Protein 5ZQA (pdb70)

InterPro domains:
  IPR001967 Peptidase S11, D-alanyl-D-alanine carboxypeptidase A, N-terminal [PF00768] (24-252)
  IPR012338 Beta-lactamase/transpeptidase-like [G3DSA:3.40.710.10] (16-271)
  IPR012338 Beta-lactamase/transpeptidase-like [SSF56601] (1-270)
  IPR018044 Peptidase S11, D-alanyl-D-alanine carboxypeptidase A [PR00725] (57-68)
  IPR018044 Peptidase S11, D-alanyl-D-alanine carboxypeptidase A [PR00725] (110-127)
  IPR018044 Peptidase S11, D-alanyl-D-alani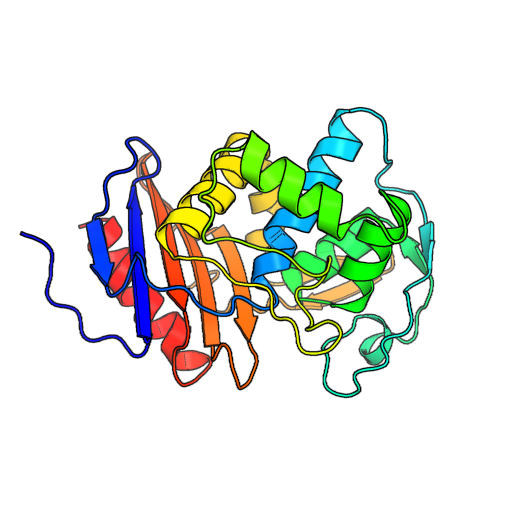ne carboxypeptidase A [PR00725] (135-148)

Secondary structure (DSSP, 8-state):
-------S-SEEEEEETTT--EEEEESTT--EE-GGGGHHHHHHHHHHHHHTTS--TT-EEEPPPPS-TTS--HHHHH---EEEHHHHHHHHHHT--HHHHHHHHHHHHGGGHHHHHHHHHHHHT--TT-B--SSS---BTTB--EE-HHHHHHHHHHHHHH-TTHHHHHT-SEEE-SSS-EEE-S-TTTTTSTTEEEEEEEEETTTEEEEEEEEEETTEEEEEEEEEESSHHHHHHHHHHHHHHHT-

Sequence (248 aa):
EQPNLYLSANAAAVYSVENGEALYEQNADKVMPIASLSKLMTAFLVLEAVDNNELSWDEKLDLVRLDDPSAVSLYAITQKRTWSVRDLYSAMLTMSANDAAETLGDRLDGADFPKEMNNQAKKLGMSSKTTFVSASGLDVDGKSAVSTTKDLFLLSSKLISTHPEVLETTSKPTVTTDKGAKLESTNDLLGSIQGLDGLKTGFTDEAGYCFIGTAERGGKRVISIVLDAGTAEKRFKDTEKLMEVGFK

Structure (mmCIF, N/CA/C/O backbone):
data_5ZQA
#
_entry.id   5ZQA
#
_cell.length_a   37.669
_cell.length_b   74.582
_cell.length_c   74.955
_cell.angle_alpha   90.00
_cell.angle_beta   90.00
_cell.angle_gamma   90.00
#
_symmetry.space_group_name_H-M   'P 21 21 21'
#
loop_
_entity.id
_entity.type
_entity.pdbx_description
1 polymer 'Lmo2812 protein'
2 non-polymer 'MAGNESIUM ION'
3 non-polymer DI(HYDROXYETHYL)ETHER
4 water water
#
loop_
_atom_site.group_PDB
_atom_site.id
_atom_site.type_symbol
_atom_site.label_atom_id
_atom_site.label_alt_id
_atom_site.label_comp_id
_atom_site.label_asym_id
_atom_site.label_entity_id
_atom_site.label_seq_id
_atom_site.pdbx_PDB_ins_code
_atom_site.Cartn_x
_atom_site.Cartn_y
_atom_site.Cartn_z
_atom_site.occupancy
_atom_site.B_iso_or_equiv
_atom_site.auth_seq_id
_atom_site.auth_comp_id
_atom_site.auth_asym_id
_atom_site.auth_atom_id
_atom_site.pdbx_PDB_model_num
ATOM 1 N N . GLU A 1 27 ? -21.471 -16.261 44.358 1.00 40.96 23 GLU A N 1
ATOM 2 C CA . GLU A 1 27 ? -20.740 -15.069 43.938 1.00 44.84 23 GLU A CA 1
ATOM 3 C C . GLU A 1 27 ? -20.888 -14.845 42.440 1.00 47.05 23 GLU A C 1
ATOM 4 O O . GLU A 1 27 ? -21.690 -14.018 41.996 1.00 46.56 23 GLU A O 1
ATOM 10 N N . GLN A 1 28 ? -20.097 -15.576 41.664 1.00 44.17 24 GLN A N 1
ATOM 11 C CA . GLN A 1 28 ? -20.281 -15.611 40.223 1.00 39.54 24 GLN A CA 1
ATOM 12 C C . GLN A 1 28 ? -20.836 -16.982 39.852 1.00 38.66 24 GLN A C 1
ATOM 13 O O . GLN A 1 28 ? -20.474 -17.991 40.462 1.00 38.00 24 GLN A O 1
ATOM 19 N N . PRO A 1 29 ? -21.736 -17.019 38.861 1.00 35.26 25 PRO A N 1
ATOM 20 C CA . PRO A 1 29 ? -22.487 -18.244 38.573 1.00 30.36 25 PRO A CA 1
ATOM 21 C C . PRO A 1 29 ? -21.614 -19.401 38.113 1.00 31.16 25 PRO A C 1
ATOM 22 O O . PRO A 1 29 ? -20.439 -19.243 37.780 1.00 29.75 25 PRO A O 1
ATOM 26 N N . ASN A 1 30 ? -22.221 -20.576 38.116 1.00 24.44 26 ASN A N 1
ATOM 27 C CA . ASN A 1 30 ? -21.578 -21.799 37.689 1.00 25.21 26 ASN A CA 1
ATOM 28 C C . ASN A 1 30 ? -22.086 -22.157 36.300 1.00 25.25 26 ASN A C 1
ATOM 29 O O . ASN A 1 30 ? -23.147 -22.768 36.166 1.00 27.78 26 ASN A O 1
ATOM 34 N N . LEU A 1 31 ? -21.349 -21.755 35.266 1.00 18.10 27 LEU A N 1
ATOM 35 C CA . LEU A 1 31 ? -21.773 -22.027 33.900 1.00 15.35 27 LEU A CA 1
ATOM 36 C C . LEU A 1 31 ? -21.065 -23.240 33.330 1.00 15.91 27 LEU A C 1
ATOM 37 O O . LEU A 1 31 ? -19.927 -23.547 33.691 1.00 18.44 27 LEU A O 1
ATOM 42 N N . TYR A 1 32 ? -21.745 -23.920 32.420 1.00 13.20 28 TYR A N 1
ATOM 43 C CA . TYR A 1 32 ? -21.129 -25.020 31.699 1.00 13.89 28 TYR A CA 1
ATOM 44 C C . TYR A 1 32 ? -21.124 -24.698 30.219 1.00 16.13 28 TYR A C 1
ATOM 45 O O . TYR A 1 32 ? -22.125 -24.865 29.525 1.00 18.76 28 TYR A O 1
ATOM 54 N N . LEU A 1 33 ? -19.981 -24.197 29.766 1.00 14.28 29 LEU A N 1
ATOM 55 C CA . LEU A 1 33 ? -19.835 -23.676 28.413 1.00 11.32 29 LEU A CA 1
ATOM 56 C C . LEU A 1 33 ? -18.990 -24.603 27.575 1.00 13.22 29 LEU A C 1
ATOM 57 O O . LEU A 1 33 ? -18.175 -25.356 28.111 1.00 13.75 29 LEU A O 1
ATOM 62 N N . SER A 1 34 ? -19.159 -24.532 26.258 1.00 12.63 30 SER A N 1
ATOM 63 C CA . SER A 1 34 ? -18.275 -25.253 25.349 1.00 11.60 30 SER A CA 1
ATOM 64 C C . SER A 1 34 ? -16.922 -24.571 25.280 1.00 11.95 30 SER A C 1
ATOM 65 O O . SER A 1 34 ? -15.880 -25.224 25.225 1.00 14.52 30 SER A O 1
ATOM 68 N N . ALA A 1 35 ? -16.958 -23.246 25.280 1.00 12.67 31 ALA A N 1
ATOM 69 C CA . ALA A 1 35 ? -15.754 -22.430 25.187 1.00 12.64 31 ALA A CA 1
ATOM 70 C C . ALA A 1 35 ? -14.699 -22.836 26.197 1.00 11.96 31 ALA A C 1
ATOM 71 O O . ALA A 1 35 ? -15.012 -23.093 27.357 1.00 14.51 31 ALA A O 1
ATOM 73 N N . ASN A 1 36 ? -13.445 -22.865 25.766 1.00 11.52 32 ASN A N 1
ATOM 74 C CA . ASN A 1 36 ? -12.358 -23.127 26.697 1.00 13.92 32 ASN A CA 1
ATOM 75 C C . ASN A 1 36 ? -11.917 -21.882 27.463 1.00 13.72 32 ASN A C 1
ATOM 76 O O . ASN A 1 36 ? -11.346 -21.995 28.546 1.00 18.80 32 ASN A O 1
ATOM 81 N N . ALA A 1 37 ? -12.216 -20.700 26.930 1.00 9.00 33 ALA A N 1
ATOM 82 C CA . ALA A 1 37 ? -12.051 -19.455 27.683 1.00 10.48 33 ALA A CA 1
ATOM 83 C C . ALA A 1 37 ? -13.262 -18.584 27.415 1.00 9.37 33 ALA A C 1
ATOM 84 O O . ALA A 1 37 ? -13.714 -18.484 26.273 1.00 9.63 33 ALA A O 1
ATOM 86 N N . ALA A 1 38 ? -13.807 -17.978 28.458 1.00 8.95 34 ALA A N 1
ATOM 87 C CA . ALA A 1 38 ? -15.008 -17.174 28.289 1.00 8.16 34 ALA A CA 1
ATOM 88 C C . ALA A 1 38 ? -15.154 -16.164 29.398 1.00 9.65 34 ALA A C 1
ATOM 89 O O . ALA A 1 38 ? -14.644 -16.360 30.503 1.00 11.33 34 ALA A O 1
ATOM 91 N N . ALA A 1 39 ? -15.868 -15.086 29.107 1.00 8.07 35 ALA A N 1
ATOM 92 C CA . ALA A 1 39 ? -16.104 -14.058 30.106 1.00 9.41 35 ALA A CA 1
ATOM 93 C C . ALA A 1 39 ? -17.215 -13.128 29.660 1.00 7.70 35 ALA A C 1
ATOM 94 O O . ALA A 1 39 ? -17.546 -13.055 28.472 1.00 9.05 35 ALA A O 1
ATOM 96 N N . VAL A 1 40 ? -17.804 -12.423 30.615 1.00 9.14 36 VAL A N 1
ATOM 97 C CA . VAL A 1 40 ? -18.690 -11.322 30.270 1.00 8.61 36 VAL A CA 1
ATOM 98 C C . VAL A 1 40 ? -18.421 -10.207 31.270 1.00 8.55 36 VAL A C 1
ATOM 99 O O . VAL A 1 40 ? -18.191 -10.466 32.462 1.00 8.06 36 VAL A O 1
ATOM 103 N N . TYR A 1 41 ? -18.382 -8.982 30.751 1.00 7.92 37 TYR A N 1
ATOM 104 C CA . TYR A 1 41 ? -17.989 -7.803 31.520 1.00 9.91 37 TYR A CA 1
ATOM 105 C C . TYR A 1 41 ? -18.998 -6.673 31.383 1.00 9.54 37 TYR A C 1
ATOM 106 O O . TYR A 1 41 ? -19.603 -6.487 30.331 1.00 10.58 37 TYR A O 1
ATOM 115 N N . SER A 1 42 ? -19.137 -5.888 32.443 1.00 9.91 38 SER A N 1
ATOM 116 C CA . SER A 1 42 ? -19.871 -4.632 32.380 1.00 10.57 38 SER A CA 1
ATOM 117 C C . SER A 1 42 ? -18.988 -3.504 31.839 1.00 12.48 38 SER A C 1
ATOM 118 O O . SER A 1 42 ? -17.915 -3.228 32.377 1.00 13.35 38 SER A O 1
ATOM 121 N N . VAL A 1 43 ? -19.436 -2.857 30.774 1.00 10.40 39 VAL A N 1
ATOM 122 C CA . VAL A 1 43 ? -18.682 -1.768 30.166 1.00 10.74 39 VAL A CA 1
ATOM 123 C C . VAL A 1 43 ? -18.556 -0.559 31.094 1.00 13.75 39 VAL A C 1
ATOM 124 O O . VAL A 1 43 ? -17.516 0.102 31.126 1.00 16.12 39 VAL A O 1
ATOM 128 N N . GLU A 1 44 ? -19.603 -0.283 31.865 1.00 13.44 40 GLU A N 1
ATOM 129 C CA . GLU A 1 44 ? -19.652 0.965 32.623 1.00 17.90 40 GLU A CA 1
ATOM 130 C C . GLU A 1 44 ? -18.540 1.069 33.677 1.00 17.42 40 GLU A C 1
ATOM 131 O O . GLU A 1 44 ? -17.905 2.121 33.823 1.00 17.39 40 GLU A O 1
ATOM 137 N N . ASN A 1 45 ? -18.283 -0.018 34.392 1.00 13.76 41 ASN A N 1
ATOM 138 C CA . ASN A 1 45 ? -17.267 0.020 35.439 1.00 13.13 41 ASN A CA 1
ATOM 139 C C . ASN A 1 45 ? -16.185 -1.046 35.308 1.00 12.73 41 ASN A C 1
ATOM 140 O O . ASN A 1 45 ? -15.319 -1.162 36.175 1.00 13.62 41 ASN A O 1
ATOM 145 N N . GLY A 1 46 ? -16.235 -1.830 34.231 1.00 11.46 42 GLY A N 1
ATOM 146 C CA . GLY A 1 46 ? -15.247 -2.869 34.001 1.00 13.29 42 GLY A CA 1
ATOM 147 C C . GLY A 1 46 ? -15.413 -4.152 34.805 1.00 14.12 42 GLY A C 1
ATOM 148 O O . GLY A 1 46 ? -14.551 -5.031 34.743 1.00 14.97 42 GLY A O 1
ATOM 149 N N . GLU A 1 47 ? -16.503 -4.285 35.558 1.00 10.50 43 GLU A N 1
ATOM 150 C CA . GLU A 1 47 ? -16.636 -5.451 36.428 1.00 10.85 43 GLU A CA 1
ATOM 151 C C . GLU A 1 47 ? -16.800 -6.751 35.653 1.00 12.87 43 GLU A C 1
ATOM 152 O O . GLU A 1 47 ? -17.679 -6.861 34.794 1.00 12.15 43 GLU A O 1
ATOM 158 N N . ALA A 1 48 ? -15.985 -7.744 35.998 1.00 10.82 44 ALA A N 1
ATOM 159 C CA . ALA A 1 48 ? -16.132 -9.079 35.435 1.00 10.96 44 ALA A CA 1
ATOM 160 C C . ALA A 1 48 ? -17.330 -9.753 36.097 1.00 12.45 44 ALA A C 1
ATOM 161 O O . ALA A 1 48 ? -17.370 -9.878 37.323 1.00 18.77 44 ALA A O 1
ATOM 163 N N . LEU A 1 49 ? -18.324 -10.142 35.303 1.00 11.60 45 LEU A N 1
ATOM 164 C CA . LEU A 1 49 ? -19.523 -10.796 35.833 1.00 11.12 45 LEU A CA 1
ATOM 165 C C . LEU A 1 49 ? -19.415 -12.319 35.771 1.00 13.89 45 LEU A C 1
ATOM 166 O O . LEU A 1 49 ? -20.077 -13.034 36.527 1.00 15.01 45 LEU A O 1
ATOM 171 N N . TYR A 1 50 ? -18.571 -12.801 34.866 1.00 11.24 46 TYR A N 1
ATOM 172 C CA . TYR A 1 50 ? -18.185 -14.201 34.798 1.00 11.47 46 TYR A CA 1
ATOM 173 C C . TYR A 1 50 ? -16.841 -14.286 34.110 1.00 11.42 46 TYR A C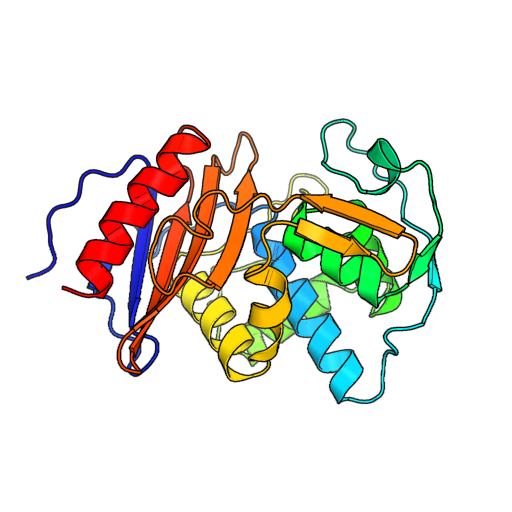 1
ATOM 174 O O . TYR A 1 50 ? -16.619 -13.593 33.120 1.00 10.17 46 TYR A O 1
ATOM 183 N N . GLU A 1 51 ? -15.947 -15.122 34.635 1.00 13.24 47 GLU A N 1
ATOM 184 C CA . GLU A 1 51 ? -14.662 -15.368 33.994 1.00 11.75 47 GLU A CA 1
ATOM 185 C C . GLU A 1 51 ? -14.264 -16.833 34.087 1.00 12.81 47 GLU A C 1
ATOM 186 O O . GLU A 1 51 ? -14.368 -17.461 35.142 1.00 14.48 47 GLU A O 1
ATOM 192 N N . GLN A 1 52 ? -13.795 -17.362 32.969 1.00 12.08 48 GLN A N 1
ATOM 193 C CA . GLN A 1 52 ? -13.265 -18.714 32.899 1.00 15.38 48 GLN A CA 1
ATOM 194 C C . GLN A 1 52 ? -12.021 -18.697 32.029 1.00 12.67 48 GLN A C 1
ATOM 195 O O . GLN A 1 52 ? -12.118 -18.403 30.840 1.00 12.07 48 GLN A O 1
ATOM 201 N N . ASN A 1 53 ? -10.858 -18.971 32.621 1.00 12.93 49 ASN A N 1
ATOM 202 C CA . ASN A 1 53 ? -9.586 -18.905 31.894 1.00 12.17 49 ASN A CA 1
ATOM 203 C C . ASN A 1 53 ? -9.371 -17.536 31.260 1.00 12.10 49 ASN A C 1
ATOM 204 O O . ASN A 1 53 ? -8.890 -17.436 30.135 1.00 12.17 49 ASN A O 1
ATOM 209 N N . ALA A 1 54 ? -9.704 -16.484 32.003 1.00 11.25 50 ALA A N 1
ATOM 210 C CA . ALA A 1 54 ? -9.689 -15.122 31.467 1.00 13.53 50 ALA A CA 1
ATOM 211 C C . ALA A 1 54 ? -8.282 -14.577 31.233 1.00 13.13 50 ALA A C 1
ATOM 212 O O . ALA A 1 54 ? -8.112 -13.558 30.549 1.00 15.37 50 ALA A O 1
ATOM 214 N N . ASP A 1 55 ? -7.287 -15.235 31.823 1.00 15.10 51 ASP A N 1
ATOM 215 C CA . ASP A 1 55 ? -5.891 -14.833 31.686 1.00 16.46 51 ASP A CA 1
ATOM 216 C C . ASP A 1 55 ? -5.128 -15.746 30.729 1.00 15.76 51 ASP A C 1
ATOM 217 O O . ASP A 1 55 ? -3.933 -15.547 30.507 1.00 18.18 51 ASP A O 1
ATOM 222 N N . LYS A 1 56 ? -5.809 -16.747 30.174 1.00 14.48 52 LYS A N 1
ATOM 223 C CA . LYS A 1 56 ? -5.175 -17.719 29.297 1.00 14.85 52 LYS A CA 1
ATOM 224 C C . LYS A 1 56 ? -4.941 -17.149 27.896 1.00 14.27 52 LYS A C 1
ATOM 225 O O . LYS A 1 56 ? -5.845 -16.587 27.277 1.00 11.84 52 LYS A O 1
ATOM 231 N N . VAL A 1 57 ? -3.722 -17.293 27.396 1.00 11.13 53 VAL A N 1
ATOM 232 C CA . VAL A 1 57 ? -3.406 -16.845 26.043 1.00 11.15 53 VAL A CA 1
ATOM 233 C C . VAL A 1 57 ? -4.018 -17.792 25.004 1.00 13.26 53 VAL A C 1
ATOM 234 O O . VAL A 1 57 ? -3.777 -19.003 25.024 1.00 14.45 53 VAL A O 1
ATOM 238 N N . MET A 1 58 ? -4.813 -17.222 24.103 1.00 10.18 54 MET A N 1
ATOM 239 C CA . MET A 1 58 ? -5.603 -17.978 23.135 1.00 10.78 54 MET A CA 1
ATOM 240 C C . MET A 1 58 ? -5.454 -17.409 21.736 1.00 10.26 54 MET A C 1
ATOM 241 O O . MET A 1 58 ? -5.384 -16.195 21.576 1.00 9.78 54 MET A O 1
ATOM 246 N N . PRO A 1 59 ? -5.437 -18.274 20.710 1.00 8.82 55 PRO A N 1
ATOM 247 C CA . PRO A 1 59 ? -5.530 -17.787 19.326 1.00 10.31 55 PRO A CA 1
ATOM 248 C C . PRO A 1 59 ? -6.864 -17.094 19.081 1.00 10.35 55 PRO A C 1
ATOM 249 O O . PRO A 1 59 ? -7.916 -17.573 19.529 1.00 10.49 55 PRO A O 1
ATOM 253 N N . ILE A 1 60 ? -6.835 -15.970 18.375 1.00 8.20 56 ILE A N 1
ATOM 254 C CA . ILE A 1 60 ? -8.058 -15.188 18.200 1.00 9.83 56 ILE A CA 1
ATOM 255 C C . ILE A 1 60 ? -8.517 -15.019 16.758 1.00 9.72 56 ILE A C 1
ATOM 256 O O . ILE A 1 60 ? -9.628 -14.531 16.533 1.00 9.97 56 ILE A O 1
ATOM 261 N N . ALA A 1 61 ? -7.677 -15.406 15.798 1.00 9.51 57 ALA A N 1
ATOM 262 C CA . ALA A 1 61 ? -8.072 -15.449 14.386 1.00 9.50 57 ALA A CA 1
ATOM 263 C C . ALA A 1 61 ? -8.728 -14.135 13.923 1.00 9.61 57 ALA A C 1
ATOM 264 O O . ALA A 1 61 ? -8.178 -13.061 14.159 1.00 9.24 57 ALA A O 1
ATOM 266 N N . SER A 1 62 ? -9.900 -14.215 13.298 1.00 9.96 58 SER A N 1
ATOM 267 C CA . SER A 1 62 ? -10.555 -13.023 12.746 1.00 8.25 58 SER A CA 1
ATOM 268 C C . SER A 1 62 ? -11.023 -11.993 13.777 1.00 8.64 58 SER A C 1
ATOM 269 O O . SER A 1 62 ? -11.460 -10.903 13.397 1.00 8.43 58 SER A O 1
ATOM 272 N N . LEU A 1 63 ? -10.937 -12.305 15.064 1.00 7.20 59 LEU A N 1
ATOM 273 C CA . LEU A 1 63 ? -11.239 -11.262 16.052 1.00 8.15 59 LEU A CA 1
ATOM 274 C C . LEU A 1 63 ? -10.228 -10.131 15.880 1.00 7.67 59 LEU A C 1
ATOM 275 O O . LEU A 1 63 ? -10.495 -8.988 16.262 1.00 9.33 59 LEU A O 1
ATOM 280 N N . SER A 1 64 ? -9.082 -10.446 15.264 1.00 7.52 60 SER A N 1
ATOM 281 C CA . SER A 1 64 ? -8.083 -9.436 14.909 1.00 6.99 60 SER A CA 1
ATOM 282 C C . SER A 1 64 ? -8.656 -8.296 14.082 1.00 7.74 60 SER A C 1
ATOM 283 O O . SER A 1 64 ? -8.149 -7.161 14.136 1.00 8.00 60 SER A O 1
ATOM 286 N N . LYS A 1 65 ? -9.700 -8.589 13.312 1.00 7.51 61 LYS A N 1
ATOM 287 C CA . LYS A 1 65 ? -10.306 -7.572 12.464 1.00 8.77 61 LYS A CA 1
ATOM 288 C C . LYS A 1 65 ? -10.905 -6.408 13.245 1.00 7.37 61 LYS A C 1
ATOM 289 O O . LYS A 1 65 ? -11.113 -5.333 12.677 1.00 8.66 61 LYS A O 1
ATOM 295 N N . LEU A 1 66 ? -11.151 -6.590 14.541 1.00 8.22 62 LEU A N 1
ATOM 296 C CA . LEU A 1 66 ? -11.627 -5.469 15.352 1.00 7.52 62 LEU A CA 1
ATOM 297 C C . LEU A 1 66 ? -10.539 -4.410 15.504 1.00 8.70 62 LEU A C 1
ATOM 298 O O . LEU A 1 66 ? -10.839 -3.219 15.556 1.00 7.84 62 LEU A O 1
ATOM 303 N N . MET A 1 67 ? -9.277 -4.833 15.562 1.00 8.20 63 MET A N 1
ATOM 304 C CA . MET A 1 67 ? -8.202 -3.851 15.663 1.00 8.04 63 MET A CA 1
ATOM 305 C C . MET A 1 67 ? -8.006 -3.169 14.317 1.00 7.89 63 MET A C 1
ATOM 306 O O . MET A 1 67 ? -7.780 -1.957 14.257 1.00 8.63 63 MET A O 1
ATOM 311 N N . THR A 1 68 ? -8.102 -3.937 13.234 1.00 8.76 64 THR A N 1
ATOM 312 C CA . THR A 1 68 ? -8.042 -3.326 11.913 1.00 7.95 64 THR A CA 1
ATOM 313 C C . THR A 1 68 ? -9.186 -2.319 11.734 1.00 8.57 64 THR A C 1
ATOM 314 O O . THR A 1 68 ? -8.952 -1.223 11.234 1.00 8.65 64 THR A O 1
ATOM 318 N N . ALA A 1 69 ? -10.398 -2.680 12.166 1.00 8.05 65 ALA A N 1
ATOM 319 C CA . ALA A 1 69 ? -11.537 -1.754 12.113 1.00 7.62 65 ALA A CA 1
ATOM 320 C C . ALA A 1 69 ? -11.235 -0.478 12.893 1.00 8.08 65 ALA A C 1
ATOM 321 O O . ALA A 1 69 ? -11.498 0.629 12.403 1.00 8.78 65 ALA A O 1
ATOM 323 N N . PHE A 1 70 ? -10.691 -0.624 14.100 1.00 8.65 66 PHE A N 1
ATOM 324 C CA . PHE A 1 70 ? -10.349 0.535 14.926 1.00 8.18 66 PHE A CA 1
ATOM 325 C C . PHE A 1 70 ? -9.421 1.480 14.178 1.00 8.78 66 PHE A C 1
ATOM 326 O O . PHE A 1 70 ? -9.651 2.691 14.142 1.00 8.56 66 PHE A O 1
ATOM 334 N N . LEU A 1 71 ? -8.397 0.919 13.548 1.00 7.51 67 LEU A N 1
ATOM 335 C CA . LEU A 1 71 ? -7.420 1.733 12.844 1.00 7.73 67 LEU A CA 1
ATOM 336 C C . LEU A 1 71 ? -7.975 2.376 11.559 1.00 8.76 67 LEU A C 1
ATOM 337 O O . LEU A 1 71 ? -7.593 3.502 11.215 1.00 10.07 67 LEU A O 1
ATOM 342 N N . VAL A 1 72 ? -8.880 1.689 10.868 1.00 7.24 68 VAL A N 1
ATOM 343 C CA . VAL A 1 72 ? -9.583 2.278 9.734 1.00 8.26 68 VAL A CA 1
ATOM 344 C C . VAL A 1 72 ? -10.416 3.469 10.177 1.00 8.63 68 VAL A C 1
ATOM 345 O O . VAL A 1 72 ? -10.350 4.547 9.575 1.00 8.88 68 VAL A O 1
ATOM 349 N N . LEU A 1 73 ? -11.164 3.285 11.259 1.00 6.99 69 LEU A N 1
ATOM 350 C CA . LEU A 1 73 ? -12.052 4.334 11.758 1.00 7.64 69 LEU A CA 1
ATOM 351 C C . LEU A 1 73 ? -11.252 5.537 12.285 1.00 9.24 69 LEU A C 1
ATOM 352 O O . LEU A 1 73 ? -11.645 6.695 12.062 1.00 9.62 69 LEU A O 1
ATOM 357 N N . GLU A 1 74 ? -10.124 5.274 12.950 1.00 7.41 70 GLU A N 1
ATOM 358 C CA . GLU A 1 74 ? -9.211 6.352 13.358 1.00 8.53 70 GLU A CA 1
ATOM 359 C C . GLU A 1 74 ? -8.713 7.143 12.142 1.00 10.25 70 GLU A C 1
ATOM 360 O O . GLU A 1 74 ? -8.717 8.374 12.138 1.00 10.94 70 GLU A O 1
ATOM 366 N N . ALA A 1 75 ? -8.309 6.427 11.101 1.00 9.44 71 ALA A N 1
ATOM 367 C CA . ALA A 1 75 ? -7.769 7.066 9.899 1.00 11.50 71 ALA A CA 1
ATOM 368 C C . ALA A 1 75 ? -8.798 7.977 9.252 1.00 12.11 71 ALA A C 1
ATOM 369 O O . ALA A 1 75 ? -8.472 9.091 8.824 1.00 11.29 71 ALA A O 1
ATOM 371 N N . VAL A 1 76 ? -10.046 7.537 9.194 1.00 9.26 72 VAL A N 1
ATOM 372 C CA . VAL A 1 76 ? -11.059 8.393 8.596 1.00 10.53 72 VAL A CA 1
ATOM 373 C C . VAL A 1 76 ? -11.278 9.642 9.462 1.00 12.05 72 VAL A C 1
ATOM 374 O O . VAL A 1 76 ? -11.351 10.748 8.936 1.00 12.34 72 VAL A O 1
ATOM 378 N N . ASP A 1 77 ? -11.355 9.482 10.778 1.00 12.66 73 ASP A N 1
ATOM 379 C CA . ASP A 1 77 ? -11.592 10.637 11.644 1.00 13.01 73 ASP A CA 1
ATOM 380 C C . ASP A 1 77 ? -10.438 11.626 11.574 1.00 14.94 73 ASP A C 1
ATOM 381 O O . ASP A 1 77 ? -10.637 12.842 11.690 1.00 14.22 73 ASP A O 1
ATOM 386 N N . ASN A 1 78 ? -9.237 11.087 11.379 1.00 12.59 74 ASN A N 1
ATOM 387 C CA . ASN A 1 78 ? -8.009 11.876 11.375 1.00 13.06 74 ASN A CA 1
ATOM 388 C C . ASN A 1 78 ? -7.660 12.431 10.007 1.00 15.76 74 ASN A C 1
ATOM 389 O O . ASN A 1 78 ? -6.564 12.961 9.827 1.00 15.98 74 ASN A O 1
ATOM 394 N N . ASN A 1 79 ? -8.581 12.285 9.054 1.00 12.82 75 ASN A N 1
ATOM 395 C CA . ASN A 1 79 ? -8.446 12.858 7.714 1.00 14.17 75 ASN A CA 1
ATOM 396 C C . ASN A 1 79 ? -7.310 12.195 6.928 1.00 15.86 75 ASN A C 1
ATOM 397 O O . ASN A 1 79 ? -6.645 12.833 6.104 1.00 18.75 75 ASN A O 1
ATOM 402 N N . GLU A 1 80 ? -7.116 10.900 7.161 1.00 13.08 76 GLU A N 1
ATOM 403 C CA . GLU A 1 80 ? -6.016 10.152 6.563 1.00 13.89 76 GLU A CA 1
ATOM 404 C C . GLU A 1 80 ? -6.508 9.065 5.609 1.00 15.21 76 GLU A C 1
ATOM 405 O O . GLU A 1 80 ? -5.704 8.349 5.015 1.00 17.40 76 GLU A O 1
ATOM 411 N N . LEU A 1 81 ? -7.827 8.934 5.495 1.00 12.44 77 LEU A N 1
ATOM 412 C CA . LEU A 1 81 ? -8.456 7.875 4.710 1.00 12.71 77 LEU A CA 1
ATOM 413 C C . LEU A 1 81 ? -9.866 8.316 4.358 1.00 12.27 77 LEU A C 1
ATOM 414 O O . LEU A 1 81 ? -10.554 8.899 5.195 1.00 14.18 77 LEU A O 1
ATOM 419 N N . SER A 1 82 ? -10.290 8.064 3.121 1.00 12.83 78 SER A N 1
ATOM 420 C CA . SER A 1 82 ? -11.648 8.383 2.704 1.00 14.50 78 SER A CA 1
ATOM 421 C C . SER A 1 82 ? -12.441 7.118 2.414 1.00 13.44 78 SER A C 1
ATOM 422 O O . SER A 1 82 ? -11.903 6.150 1.883 1.00 11.90 78 SER A O 1
ATOM 425 N N . TRP A 1 83 ? -13.724 7.130 2.770 1.00 13.16 79 TRP A N 1
ATOM 426 C CA . TRP A 1 83 ? -14.577 5.974 2.558 1.00 11.80 79 TRP A CA 1
ATOM 427 C C . TRP A 1 83 ? -14.740 5.614 1.074 1.00 12.37 79 TRP A C 1
ATOM 428 O O . TRP A 1 83 ? -15.061 4.468 0.750 1.00 13.27 79 TRP A O 1
ATOM 439 N N . ASP A 1 84 ? -14.520 6.578 0.179 1.00 12.84 80 ASP A N 1
ATOM 440 C CA . ASP A 1 84 ? -14.739 6.317 -1.244 1.00 15.66 80 ASP A CA 1
ATOM 441 C C . ASP A 1 84 ? -13.468 5.960 -2.014 1.00 14.18 80 ASP A C 1
ATOM 442 O O . ASP A 1 84 ? -13.519 5.797 -3.234 1.00 15.19 80 ASP A O 1
ATOM 447 N N . GLU A 1 85 ? -12.330 5.848 -1.335 1.00 11.38 81 GLU A N 1
ATOM 448 C CA . GLU A 1 85 ? -11.135 5.349 -2.012 1.00 13.50 81 GLU A CA 1
ATOM 449 C C . GLU A 1 85 ? -11.408 3.945 -2.521 1.00 13.55 81 GLU A C 1
ATOM 450 O O . GLU A 1 85 ? -12.061 3.158 -1.836 1.00 14.43 81 GLU A O 1
ATOM 456 N N . LYS A 1 86 ? -10.903 3.631 -3.711 1.00 11.97 82 LYS A N 1
ATOM 457 C CA . LYS A 1 86 ? -11.097 2.312 -4.309 1.00 11.94 82 LYS A CA 1
ATOM 458 C C . LYS A 1 86 ? -9.790 1.545 -4.247 1.00 12.80 82 LYS A C 1
ATOM 459 O O . LYS A 1 86 ? -8.748 2.016 -4.721 1.00 12.87 82 LYS A O 1
ATOM 465 N N . LEU A 1 87 ? -9.840 0.358 -3.648 1.00 10.91 83 LEU A N 1
ATOM 466 C CA . LEU A 1 87 ? -8.638 -0.422 -3.444 1.00 12.09 83 LEU A CA 1
ATOM 467 C C . LEU A 1 87 ? -8.776 -1.781 -4.101 1.00 13.09 83 LEU A C 1
ATOM 468 O O . LEU A 1 87 ? -9.889 -2.276 -4.279 1.00 11.94 83 LEU A O 1
ATOM 473 N N . ASP A 1 88 ? -7.645 -2.388 -4.436 1.00 12.89 84 ASP A N 1
ATOM 474 C CA . ASP A 1 88 ? -7.644 -3.695 -5.085 1.00 13.21 84 ASP A CA 1
ATOM 475 C C . ASP A 1 88 ? -7.398 -4.787 -4.070 1.00 12.35 84 ASP A C 1
ATOM 476 O O . ASP A 1 88 ? -6.411 -4.735 -3.330 1.00 14.09 84 ASP A O 1
ATOM 481 N N . LEU A 1 89 ? -8.295 -5.774 -4.040 1.00 11.34 85 LEU A N 1
ATOM 482 C CA . LEU A 1 89 ? -8.185 -6.882 -3.100 1.00 10.95 85 LEU A CA 1
ATOM 483 C C . LEU A 1 89 ? -6.867 -7.617 -3.275 1.00 13.54 85 LEU A C 1
ATOM 484 O O . LEU A 1 89 ? -6.485 -7.966 -4.397 1.00 13.77 85 LEU A O 1
ATOM 489 N N . VAL A 1 90 ? -6.175 -7.838 -2.163 1.00 15.64 86 VAL A N 1
ATOM 490 C CA . VAL A 1 90 ? -4.946 -8.608 -2.188 1.00 16.73 86 VAL A CA 1
ATOM 491 C C . VAL A 1 90 ? -5.299 -10.073 -2.445 1.00 18.45 86 VAL A C 1
ATOM 492 O O . VAL A 1 90 ? -6.382 -10.541 -2.090 1.00 19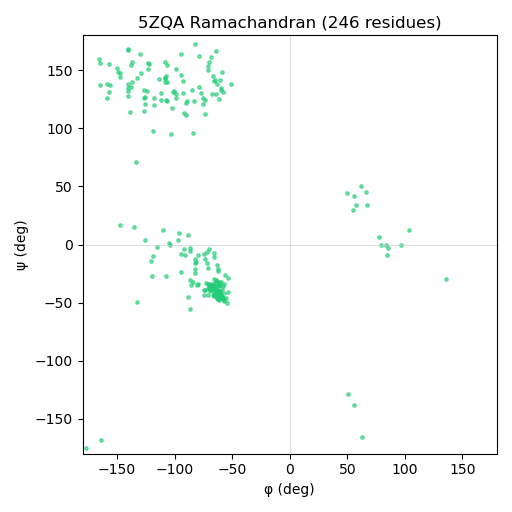.81 86 VAL A O 1
ATOM 496 N N . ARG A 1 91 ? -4.392 -10.794 -3.090 1.00 16.10 87 ARG A N 1
ATOM 497 C CA . ARG A 1 91 ? -4.588 -12.224 -3.298 1.00 17.59 87 ARG A CA 1
ATOM 498 C C . ARG A 1 91 ? -4.108 -12.980 -2.073 1.00 19.09 87 ARG A C 1
ATOM 499 O O . ARG A 1 91 ? -3.025 -12.706 -1.556 1.00 24.43 87 ARG A O 1
ATOM 507 N N . LEU A 1 92 ? -4.925 -13.912 -1.598 1.00 19.02 88 LEU A N 1
ATOM 508 C CA . LEU A 1 92 ? -4.558 -14.724 -0.447 1.00 21.74 88 LEU A CA 1
ATOM 509 C C . LEU A 1 92 ? -3.894 -16.009 -0.920 1.00 25.98 88 LEU A C 1
ATOM 510 O O . LEU A 1 92 ? -4.322 -16.595 -1.910 1.00 28.07 88 LEU A O 1
ATOM 515 N N . ASP A 1 93 ? -2.856 -16.457 -0.224 1.00 28.84 89 ASP A N 1
ATOM 516 C CA . ASP A 1 93 ? -2.240 -17.727 -0.600 1.00 32.47 89 ASP A CA 1
ATOM 517 C C . ASP A 1 93 ? -2.877 -18.897 0.152 1.00 33.22 89 ASP A C 1
ATOM 518 O O . ASP A 1 93 ? -2.619 -20.055 -0.161 1.00 34.90 89 ASP A O 1
ATOM 523 N N . ASP A 1 94 ? -3.716 -18.588 1.136 1.00 32.99 90 ASP A N 1
ATOM 524 C CA . ASP A 1 94 ? -4.453 -19.615 1.868 1.00 31.40 90 ASP A CA 1
ATOM 525 C C . ASP A 1 94 ? -5.787 -19.889 1.183 1.00 34.33 90 ASP A C 1
ATOM 526 O O . ASP A 1 94 ? -6.678 -19.042 1.194 1.00 31.60 90 ASP A O 1
ATOM 531 N N . PRO A 1 95 ? -5.927 -21.090 0.600 1.00 36.80 91 PRO A N 1
ATOM 532 C CA . PRO A 1 95 ? -7.122 -21.549 -0.119 1.00 37.11 91 PRO A CA 1
ATOM 533 C C . PRO A 1 95 ? -8.389 -21.602 0.731 1.00 33.95 91 PRO A C 1
ATOM 534 O O . PRO A 1 95 ? -9.479 -21.343 0.218 1.00 35.85 91 PRO A O 1
ATOM 538 N N . SER A 1 96 ? -8.246 -21.948 2.006 1.00 34.00 92 SER A N 1
ATOM 539 C CA . SER A 1 96 ? -9.395 -22.169 2.879 1.00 34.27 92 SER A CA 1
ATOM 540 C C . SER A 1 96 ? -9.901 -20.890 3.554 1.00 30.46 92 SER A C 1
ATOM 541 O O . SER A 1 96 ? -10.895 -20.917 4.279 1.00 32.11 92 SER A O 1
ATOM 544 N N . ALA A 1 97 ? -9.218 -19.775 3.320 1.00 24.81 93 ALA A N 1
ATOM 545 C CA . ALA A 1 97 ? -9.581 -18.523 3.978 1.00 21.64 93 ALA A CA 1
ATOM 546 C C . ALA A 1 97 ? -10.789 -17.864 3.311 1.00 18.70 93 ALA A C 1
ATOM 547 O O . ALA A 1 97 ? -10.879 -17.799 2.084 1.00 18.28 93 ALA A O 1
ATOM 549 N N . VAL A 1 98 ? -11.717 -17.393 4.137 1.00 16.66 94 VAL A N 1
ATOM 550 C CA . VAL A 1 98 ? -12.883 -16.651 3.679 1.00 13.24 94 VAL A CA 1
ATOM 551 C C . VAL A 1 98 ? -12.423 -15.403 2.938 1.00 12.85 94 VAL A C 1
ATOM 552 O O . VAL A 1 98 ? -11.532 -14.686 3.398 1.00 13.82 94 VAL A O 1
ATOM 556 N N . SER A 1 99 ? -13.013 -15.162 1.774 1.00 15.38 95 SER A N 1
ATOM 557 C CA . SER A 1 99 ? -12.613 -14.006 1.002 1.00 14.74 95 SER A CA 1
ATOM 558 C C . SER A 1 99 ? -13.759 -13.407 0.206 1.00 14.39 95 SER A C 1
ATOM 559 O O . SER A 1 99 ? -14.683 -14.098 -0.253 1.00 14.17 95 SER A O 1
ATOM 562 N N . LEU A 1 100 ? -13.685 -12.092 0.063 1.00 10.72 96 LEU A N 1
ATOM 563 C CA . LEU A 1 100 ? -14.676 -11.350 -0.688 1.00 10.33 96 LEU A CA 1
ATOM 564 C C . LEU A 1 100 ? -14.542 -11.660 -2.168 1.00 13.46 96 LEU A C 1
ATOM 565 O O . LEU A 1 100 ? -15.544 -11.768 -2.875 1.00 11.88 96 LEU A O 1
ATOM 570 N N . TYR A 1 101 ? -13.307 -11.800 -2.641 1.00 11.51 97 TYR A N 1
ATOM 571 C CA . TYR A 1 101 ? -13.103 -12.053 -4.065 1.00 11.39 97 TYR A CA 1
ATOM 572 C C . TYR A 1 101 ? -13.717 -13.383 -4.487 1.00 15.18 97 TYR A C 1
ATOM 573 O O . TYR A 1 101 ? -14.305 -13.472 -5.562 1.00 14.89 97 TYR A O 1
ATOM 582 N N . ALA A 1 102 ? -13.588 -14.405 -3.645 1.00 13.89 98 ALA A N 1
ATOM 583 C CA . ALA A 1 102 ? -14.041 -15.747 -4.027 1.00 13.96 98 ALA A CA 1
ATOM 584 C C . ALA A 1 102 ? -15.520 -15.760 -4.363 1.00 16.99 98 ALA A C 1
ATOM 585 O O . ALA A 1 102 ? -15.930 -16.426 -5.311 1.00 20.38 98 ALA A O 1
ATOM 587 N N . ILE A 1 103 ? -16.328 -15.009 -3.621 1.00 16.61 99 ILE A N 1
ATOM 588 C CA . ILE A 1 103 ? -17.768 -15.056 -3.853 1.00 16.58 99 ILE A CA 1
ATOM 589 C C . ILE A 1 103 ? -18.291 -13.961 -4.792 1.00 19.61 99 ILE A C 1
ATOM 590 O O . ILE A 1 103 ? -19.460 -13.991 -5.174 1.00 23.65 99 ILE A O 1
ATOM 595 N N . THR A 1 104 ? -17.449 -12.999 -5.173 1.00 13.19 100 THR A N 1
ATOM 596 C CA . THR A 1 104 ? -17.911 -11.919 -6.056 1.00 14.11 100 THR A CA 1
ATOM 597 C C . THR A 1 104 ? -17.151 -11.851 -7.371 1.00 14.57 100 THR A C 1
ATOM 598 O O . THR A 1 104 ? -17.686 -11.362 -8.375 1.00 16.99 100 THR A O 1
ATOM 602 N N . GLN A 1 105 ? -15.906 -12.322 -7.361 1.00 15.36 101 GLN A N 1
ATOM 603 C CA . GLN A 1 105 ? -14.988 -12.180 -8.493 1.00 13.40 101 GLN A CA 1
ATOM 604 C C . GLN A 1 105 ? -14.804 -10.719 -8.933 1.00 15.13 101 GLN A C 1
ATOM 605 O O . GLN A 1 105 ? -14.537 -10.434 -10.101 1.00 16.00 101 GLN A O 1
ATOM 611 N N . LYS A 1 106 ? -14.940 -9.796 -7.983 1.00 11.73 102 LYS A N 1
ATOM 612 C CA . LYS A 1 106 ? -14.646 -8.387 -8.227 1.00 13.97 102 LYS A CA 1
ATOM 613 C C . LYS A 1 106 ? -13.405 -8.001 -7.433 1.00 11.30 102 LYS A C 1
ATOM 614 O O . LYS A 1 106 ? -13.311 -8.275 -6.233 1.00 11.69 102 LYS A O 1
ATOM 620 N N . ARG A 1 107 ? -12.450 -7.370 -8.111 1.00 13.25 103 ARG A N 1
ATOM 621 C CA . ARG A 1 107 ? -11.167 -7.048 -7.500 1.00 11.81 103 ARG A CA 1
ATOM 622 C C . ARG A 1 107 ? -11.185 -5.724 -6.744 1.00 12.82 103 ARG A C 1
ATOM 623 O O . ARG A 1 107 ? -10.534 -5.587 -5.706 1.00 11.91 103 ARG A O 1
ATOM 631 N N . THR A 1 108 ? -11.937 -4.754 -7.254 1.00 11.39 104 THR A N 1
ATOM 632 C CA . THR A 1 108 ? -11.814 -3.373 -6.788 1.00 12.01 104 THR A CA 1
ATOM 633 C C . THR A 1 108 ? -13.052 -2.900 -6.031 1.00 11.62 104 THR A C 1
ATOM 634 O O . THR A 1 108 ? -14.155 -2.957 -6.558 1.00 12.81 104 THR A O 1
ATOM 638 N N . TRP A 1 109 ? -12.851 -2.434 -4.800 1.00 10.41 105 TRP A N 1
ATOM 639 C CA . TRP A 1 109 ? -13.942 -2.058 -3.891 1.00 10.20 105 TRP A CA 1
ATOM 640 C C . TRP A 1 109 ? -13.628 -0.776 -3.157 1.00 9.14 105 TRP A C 1
ATOM 641 O O . TRP A 1 109 ? -12.464 -0.465 -2.924 1.00 10.83 105 TRP A O 1
ATOM 652 N N . SER A 1 110 ? -14.671 -0.065 -2.740 1.00 8.84 106 SER A N 1
ATOM 653 C CA . SER A 1 110 ? -14.485 1.103 -1.892 1.00 8.49 106 SER A CA 1
ATOM 654 C C . SER A 1 110 ? -14.046 0.684 -0.496 1.00 9.68 106 SER A C 1
ATOM 655 O O . SER A 1 110 ? -14.326 -0.429 -0.047 1.00 10.17 106 SER A O 1
ATOM 658 N N . VAL A 1 111 ? -13.334 1.578 0.180 1.00 9.80 107 VAL A N 1
ATOM 659 C CA . VAL A 1 111 ? -12.953 1.367 1.572 1.00 9.99 107 VAL A CA 1
ATOM 660 C C . VAL A 1 111 ? -14.174 1.056 2.436 1.00 8.69 107 VAL A C 1
ATOM 661 O O . VAL A 1 111 ? -14.125 0.165 3.292 1.00 8.78 107 VAL A O 1
ATOM 665 N N . ARG A 1 112 ? -15.280 1.756 2.192 1.00 8.87 108 ARG A N 1
ATOM 666 C CA . ARG A 1 112 ? -16.532 1.459 2.879 1.00 9.79 108 ARG A CA 1
ATOM 667 C C . ARG A 1 112 ? -16.926 -0.008 2.719 1.00 8.86 108 ARG A C 1
ATOM 668 O O . ARG A 1 112 ? -17.209 -0.704 3.700 1.00 9.37 108 ARG A O 1
ATOM 676 N N . ASP A 1 113 ? -16.916 -0.486 1.476 1.00 8.03 109 ASP A N 1
ATOM 677 C CA . ASP A 1 113 ? -17.367 -1.849 1.219 1.00 8.41 109 ASP A CA 1
ATOM 678 C C . ASP A 1 113 ? -16.378 -2.876 1.774 1.00 8.58 109 ASP A C 1
ATOM 679 O O . ASP A 1 113 ? -16.785 -3.939 2.234 1.00 8.71 109 ASP A O 1
ATOM 684 N N . LEU A 1 114 ? -15.084 -2.556 1.744 1.00 7.92 110 LEU A N 1
ATOM 685 C CA . LEU A 1 114 ? -14.073 -3.451 2.305 1.00 7.70 110 LEU A CA 1
ATOM 686 C C . LEU A 1 114 ? -14.236 -3.568 3.817 1.00 8.15 110 LEU A C 1
ATOM 687 O O . LEU A 1 114 ? -14.167 -4.663 4.376 1.00 9.39 110 LEU A O 1
ATOM 692 N N . TYR A 1 115 ? -14.446 -2.427 4.464 1.00 7.45 111 TYR A N 1
ATOM 693 C CA . TYR A 1 115 ? -14.740 -2.383 5.897 1.00 6.90 111 TYR A CA 1
ATOM 694 C C . TYR A 1 115 ? -15.996 -3.198 6.232 1.00 9.22 111 TYR A C 1
ATOM 695 O O . TYR A 1 115 ? -15.982 -4.012 7.164 1.00 8.86 111 TYR A O 1
ATOM 704 N N . SER A 1 116 ? -17.066 -3.024 5.456 1.00 7.79 112 SER A N 1
ATOM 705 C CA . SER A 1 116 ? -18.272 -3.817 5.685 1.00 8.05 112 SER A CA 1
ATOM 706 C C . SER A 1 116 ? -18.005 -5.309 5.514 1.00 9.06 112 SER A C 1
ATOM 707 O O . SER A 1 116 ? -18.453 -6.106 6.330 1.00 10.98 112 SER A O 1
ATOM 710 N N . ALA A 1 117 ? -17.292 -5.683 4.452 1.00 7.99 113 ALA A N 1
ATOM 711 C CA . ALA A 1 117 ? -17.011 -7.097 4.184 1.00 9.94 113 ALA A CA 1
ATOM 712 C C . ALA A 1 117 ? -16.166 -7.720 5.292 1.00 9.94 113 ALA A C 1
ATOM 713 O O . ALA A 1 117 ? -16.428 -8.840 5.738 1.00 9.33 113 ALA A O 1
ATOM 715 N N . MET A 1 118 ? -15.160 -6.986 5.747 1.00 10.44 114 MET A N 1
ATOM 716 C CA . MET A 1 118 ? -14.335 -7.447 6.854 1.00 10.55 114 MET A CA 1
ATOM 717 C C . MET A 1 118 ? -15.173 -7.745 8.098 1.00 10.62 114 MET A C 1
ATOM 718 O O . MET A 1 118 ? -15.040 -8.811 8.701 1.00 10.39 114 MET A O 1
ATOM 723 N N . LEU A 1 119 ? -16.054 -6.824 8.480 1.00 10.48 115 LEU A N 1
ATOM 724 C CA . LEU A 1 119 ? -16.786 -6.978 9.737 1.00 11.32 115 LEU A CA 1
ATOM 725 C C . LEU A 1 119 ? -17.968 -7.940 9.634 1.00 11.75 115 LEU A C 1
ATOM 726 O O . LEU A 1 119 ? -18.267 -8.657 10.597 1.00 13.05 115 LEU A O 1
ATOM 731 N N . THR A 1 120 ? -18.615 -7.970 8.469 1.00 11.05 116 THR A N 1
ATOM 732 C CA . THR A 1 120 ? -19.871 -8.705 8.294 1.00 10.29 116 THR A CA 1
ATOM 733 C C . THR A 1 120 ? -19.639 -10.173 7.934 1.00 11.24 116 THR A C 1
ATOM 734 O O . THR A 1 120 ? -20.118 -11.081 8.631 1.00 13.20 116 THR A O 1
ATOM 738 N N . MET A 1 121 ? -18.887 -10.419 6.865 1.00 10.83 117 MET A N 1
ATOM 739 C CA . MET A 1 121 ? -18.651 -11.793 6.410 1.00 12.80 117 MET A CA 1
ATOM 740 C C . MET A 1 121 ? -17.260 -12.315 6.745 1.00 11.13 117 MET A C 1
ATOM 741 O O . MET A 1 121 ? -16.918 -13.442 6.384 1.00 12.71 117 MET A O 1
ATOM 746 N N . SER A 1 122 ? -16.464 -11.490 7.423 1.00 9.94 118 SER A N 1
ATOM 747 C CA . SER A 1 122 ? -15.123 -11.864 7.869 1.00 10.16 118 SER A CA 1
ATOM 748 C C . SER A 1 122 ? -14.198 -12.086 6.670 1.00 12.10 118 SER A C 1
ATOM 749 O O . SER A 1 122 ? -13.444 -13.054 6.611 1.00 10.94 118 SER A O 1
ATOM 752 N N . ALA A 1 123 ? -14.259 -11.170 5.711 1.00 9.44 119 ALA A N 1
ATOM 753 C CA . ALA A 1 123 ? -13.443 -11.286 4.503 1.00 9.01 119 ALA A CA 1
ATOM 754 C C . ALA A 1 123 ? -11.974 -10.965 4.794 1.00 9.15 119 ALA A C 1
ATOM 755 O O . ALA A 1 123 ? -11.613 -9.819 5.097 1.00 9.39 119 ALA A O 1
ATOM 757 N N . ASN A 1 124 ? -11.122 -11.976 4.694 1.00 9.61 120 ASN A N 1
ATOM 758 C CA . ASN A 1 124 ? -9.704 -11.813 5.001 1.00 9.38 120 ASN A CA 1
ATOM 759 C C . ASN A 1 124 ? -8.974 -10.928 4.009 1.00 7.56 120 ASN A C 1
ATOM 760 O O . ASN A 1 124 ? -8.109 -10.139 4.394 1.00 9.53 120 ASN A O 1
ATOM 765 N N . ASP A 1 125 ? -9.309 -11.062 2.726 1.00 8.63 121 ASP A N 1
ATOM 766 C CA . ASP A 1 125 ? -8.658 -10.237 1.728 1.00 9.03 121 ASP A CA 1
ATOM 767 C C . ASP A 1 125 ? -9.017 -8.757 1.917 1.00 7.04 121 ASP A C 1
ATOM 768 O O . ASP A 1 125 ? -8.152 -7.893 1.770 1.00 9.81 121 ASP A O 1
ATOM 773 N N . ALA A 1 126 ? -10.263 -8.466 2.293 1.00 8.71 122 ALA A N 1
ATOM 774 C CA . ALA A 1 126 ? -10.661 -7.080 2.550 1.00 8.75 122 ALA A CA 1
ATOM 775 C C . ALA A 1 126 ? -9.829 -6.473 3.681 1.00 9.00 122 ALA A C 1
ATOM 776 O O . ALA A 1 126 ? -9.333 -5.343 3.581 1.00 9.94 122 ALA A O 1
ATOM 778 N N . ALA A 1 127 ? -9.656 -7.238 4.752 1.00 7.76 123 ALA A N 1
ATOM 779 C CA . ALA A 1 127 ? -8.848 -6.779 5.881 1.00 8.17 123 ALA A CA 1
ATOM 780 C C . ALA A 1 127 ? -7.398 -6.505 5.480 1.00 7.97 123 ALA A C 1
ATOM 781 O O . ALA A 1 127 ? -6.827 -5.485 5.855 1.00 10.15 123 ALA A O 1
ATOM 783 N N . GLU A 1 128 ? -6.801 -7.423 4.725 1.00 8.96 124 GLU A N 1
ATOM 784 C CA . GLU A 1 128 ? -5.399 -7.271 4.331 1.00 8.58 124 GLU A CA 1
ATOM 785 C C . GLU A 1 128 ? -5.219 -6.051 3.432 1.00 9.83 124 GLU A C 1
ATOM 786 O O . GLU A 1 128 ? -4.214 -5.340 3.526 1.00 11.65 124 GLU A O 1
ATOM 792 N N . THR A 1 129 ? -6.212 -5.811 2.584 1.00 9.16 125 THR A N 1
ATOM 793 C CA . THR A 1 129 ? -6.183 -4.692 1.641 1.00 10.03 125 THR A CA 1
ATOM 794 C C . THR A 1 129 ? -6.229 -3.362 2.400 1.00 9.71 125 THR A C 1
ATOM 795 O O . THR A 1 129 ? -5.484 -2.422 2.100 1.00 9.74 125 THR A O 1
ATOM 799 N N . LEU A 1 130 ? -7.096 -3.293 3.405 1.00 8.69 126 LEU A N 1
ATOM 800 C CA . LEU A 1 130 ? -7.170 -2.100 4.256 1.00 8.72 126 LEU A CA 1
ATOM 801 C C . LEU A 1 130 ? -5.873 -1.851 5.033 1.00 10.17 126 LEU A C 1
ATOM 802 O O . LEU A 1 130 ? -5.392 -0.719 5.097 1.00 10.07 126 LEU A O 1
ATOM 807 N N . GLY A 1 131 ? -5.309 -2.900 5.625 1.00 10.35 127 GLY A N 1
ATOM 808 C CA . GLY A 1 131 ? -4.054 -2.763 6.341 1.00 9.45 127 GLY A CA 1
ATOM 809 C C . GLY A 1 131 ? -2.933 -2.269 5.432 1.00 11.26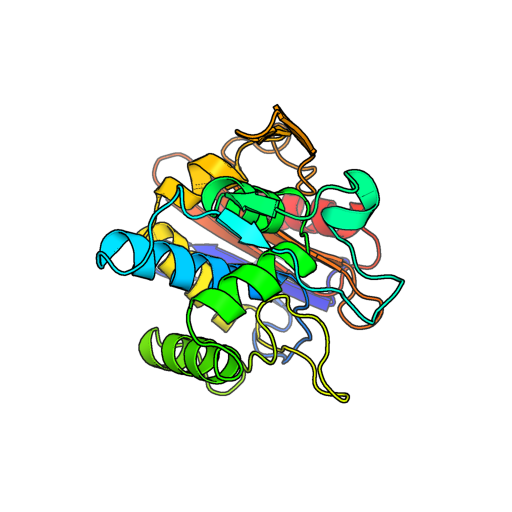 127 GLY A C 1
ATOM 810 O O . GLY A 1 131 ? -2.143 -1.411 5.828 1.00 11.77 127 GLY A O 1
ATOM 811 N N . ASP A 1 132 ? -2.861 -2.825 4.224 1.00 10.87 128 ASP A N 1
ATOM 812 C CA . ASP A 1 132 ? -1.859 -2.416 3.236 1.00 11.38 128 ASP A CA 1
ATOM 813 C C . ASP A 1 132 ? -1.975 -0.931 2.895 1.00 10.48 128 ASP A C 1
ATOM 814 O O . ASP A 1 132 ? -0.977 -0.211 2.832 1.00 11.24 128 ASP A O 1
ATOM 819 N N . ARG A 1 133 ? -3.200 -0.470 2.681 1.00 11.26 129 ARG A N 1
ATOM 820 C CA . ARG A 1 133 ? -3.443 0.935 2.372 1.00 10.55 129 ARG A CA 1
ATOM 821 C C . ARG A 1 133 ? -2.979 1.824 3.523 1.00 12.53 129 ARG A C 1
ATOM 822 O O . ARG A 1 133 ? -2.384 2.881 3.314 1.00 13.12 129 ARG A O 1
ATOM 830 N N . LEU A 1 134 ? -3.228 1.386 4.749 1.00 10.21 130 LEU A N 1
ATOM 831 C CA . LEU A 1 134 ? -2.876 2.213 5.899 1.00 12.30 130 LEU A CA 1
ATOM 832 C C . LEU A 1 134 ? -1.382 2.263 6.200 1.00 11.88 130 LEU A C 1
ATOM 833 O O . LEU A 1 134 ? -0.857 3.333 6.503 1.00 16.74 130 LEU A O 1
ATOM 838 N N . ASP A 1 135 ? -0.691 1.128 6.147 1.00 12.53 131 ASP A N 1
ATOM 839 C CA . ASP A 1 135 ? 0.712 1.113 6.577 1.00 15.10 131 ASP A CA 1
ATOM 840 C C . ASP A 1 135 ? 1.604 0.132 5.836 1.00 19.49 131 ASP A C 1
ATOM 841 O O . ASP A 1 135 ? 2.711 -0.168 6.297 1.00 18.51 131 ASP A O 1
ATOM 846 N N . GLY A 1 136 ? 1.147 -0.343 4.681 1.00 17.60 132 GLY A N 1
ATOM 847 C CA . GLY A 1 136 ? 1.904 -1.310 3.903 1.00 21.36 132 GLY A CA 1
ATOM 848 C C . GLY A 1 136 ? 2.242 -2.558 4.699 1.00 19.80 132 GLY A C 1
ATOM 849 O O . GLY A 1 136 ? 1.423 -3.063 5.481 1.00 22.04 132 GLY A O 1
ATOM 850 N N . ALA A 1 137 ? 3.471 -3.040 4.538 1.00 23.27 133 ALA A N 1
ATOM 851 C CA . ALA A 1 137 ? 3.894 -4.260 5.214 1.00 24.14 133 ALA A CA 1
ATOM 852 C C . ALA A 1 137 ? 4.098 -4.057 6.713 1.00 21.93 133 ALA A C 1
ATOM 853 O O . ALA A 1 137 ? 4.330 -5.018 7.443 1.00 29.03 133 ALA A O 1
ATOM 855 N N . ASP A 1 138 ? 4.001 -2.816 7.179 1.00 20.09 134 ASP A N 1
ATOM 856 C CA . ASP A 1 138 ? 4.214 -2.532 8.597 1.00 22.41 134 ASP A CA 1
ATOM 857 C C . ASP A 1 138 ? 2.923 -2.460 9.407 1.00 16.22 134 ASP A C 1
ATOM 858 O O . ASP A 1 138 ? 2.945 -2.047 10.565 1.00 16.44 134 ASP A O 1
ATOM 863 N N . PHE A 1 139 ? 1.800 -2.851 8.813 1.00 13.15 135 PHE A N 1
ATOM 864 C CA . PHE A 1 139 ? 0.533 -2.730 9.536 1.00 12.17 135 PHE A CA 1
ATOM 865 C C . PHE A 1 139 ? 0.465 -3.532 10.849 1.00 11.25 135 PHE A C 1
ATOM 866 O O . PHE A 1 139 ? -0.061 -3.016 11.835 1.00 11.13 135 PHE A O 1
ATOM 874 N N . PRO A 1 140 ? 0.996 -4.772 10.892 1.00 10.17 136 PRO A N 1
ATOM 875 C CA . PRO A 1 140 ? 0.950 -5.474 12.186 1.00 12.58 136 PRO A CA 1
ATOM 876 C C . PRO A 1 140 ? 1.648 -4.708 13.309 1.00 12.93 136 PRO A C 1
ATOM 877 O O . PRO A 1 140 ? 1.182 -4.728 14.449 1.00 12.40 136 PRO A O 1
ATOM 881 N N . LYS A 1 141 ? 2.740 -4.023 12.991 1.00 14.33 137 LYS A N 1
ATOM 882 C CA . LYS A 1 141 ? 3.420 -3.203 13.993 1.00 14.59 137 LYS A CA 1
ATOM 883 C C . LYS A 1 141 ? 2.499 -2.089 14.489 1.00 12.27 137 LYS A C 1
ATOM 884 O O . LYS A 1 141 ? 2.464 -1.784 15.680 1.00 13.96 137 LYS A O 1
ATOM 890 N N . GLU A 1 142 ? 1.723 -1.500 13.587 1.00 12.14 138 GLU A N 1
ATOM 891 C CA . GLU A 1 142 ? 0.779 -0.463 13.989 1.00 13.41 138 GLU A CA 1
ATOM 892 C C . GLU A 1 142 ? -0.368 -1.033 14.819 1.00 12.34 138 GLU A C 1
ATOM 893 O O . GLU A 1 142 ? -0.829 -0.385 15.755 1.00 12.52 138 GLU A O 1
ATOM 899 N N . MET A 1 143 ? -0.806 -2.247 14.499 1.00 10.72 139 MET A N 1
ATOM 900 C CA . MET A 1 143 ? -1.821 -2.912 15.315 1.00 9.78 139 MET A CA 1
ATOM 901 C C . MET A 1 143 ? -1.320 -3.097 16.743 1.00 10.37 139 MET A C 1
ATOM 902 O O . MET A 1 143 ? -2.037 -2.833 17.702 1.00 9.89 139 MET A O 1
ATOM 907 N N . ASN A 1 144 ? -0.080 -3.563 16.884 1.00 9.32 140 ASN A N 1
ATOM 908 C CA . ASN A 1 144 ? 0.472 -3.790 18.217 1.00 9.19 140 ASN A CA 1
ATOM 909 C C . ASN A 1 144 ? 0.795 -2.474 18.934 1.00 10.63 140 ASN A C 1
ATOM 910 O O . ASN A 1 144 ? 0.648 -2.372 20.160 1.00 10.53 140 ASN A O 1
ATOM 915 N N . ASN A 1 145 ? 1.192 -1.457 18.171 1.00 10.32 141 ASN A N 1
ATOM 916 C CA . ASN A 1 145 ? 1.372 -0.133 18.757 1.00 11.44 141 ASN A CA 1
ATOM 917 C C . ASN A 1 145 ? 0.075 0.395 19.341 1.00 11.70 141 ASN A C 1
ATOM 918 O O . ASN A 1 145 ? 0.065 0.966 20.429 1.00 15.00 141 ASN A O 1
ATOM 923 N N . GLN A 1 146 ? -1.025 0.196 18.626 1.00 11.20 142 GLN A N 1
ATOM 924 C CA . GLN A 1 146 ? -2.319 0.663 19.104 1.00 10.45 142 GLN A CA 1
ATOM 925 C C . GLN A 1 146 ? -2.768 -0.141 20.317 1.00 11.54 142 GLN A C 1
ATOM 926 O O . GLN A 1 146 ? -3.366 0.417 21.233 1.00 14.46 142 GLN A O 1
ATOM 932 N N . ALA A 1 147 ? -2.463 -1.439 20.323 1.00 10.40 143 ALA A N 1
ATOM 933 C CA . ALA A 1 147 ? -2.788 -2.292 21.458 1.00 13.05 143 ALA A CA 1
ATOM 934 C C . ALA A 1 147 ? -2.141 -1.722 22.713 1.00 14.31 143 ALA A C 1
ATOM 935 O O . ALA A 1 147 ? -2.793 -1.574 23.748 1.00 13.81 143 ALA A O 1
ATOM 937 N N . LYS A 1 148 ? -0.859 -1.383 22.609 1.00 12.04 144 LYS A N 1
ATOM 938 C CA . LYS A 1 148 ? -0.138 -0.800 23.740 1.00 17.78 144 LYS A CA 1
ATOM 939 C C . LYS A 1 148 ? -0.738 0.548 24.139 1.00 17.46 144 LYS A C 1
ATOM 940 O O . LYS A 1 148 ? -0.970 0.822 25.323 1.00 17.52 144 LYS A O 1
ATOM 946 N N . LYS A 1 149 ? -0.999 1.383 23.139 1.00 13.79 145 LYS A N 1
ATOM 947 C CA . LYS A 1 149 ? -1.490 2.738 23.369 1.00 18.04 145 LYS A CA 1
ATOM 948 C C . LYS A 1 149 ? -2.830 2.707 24.084 1.00 20.46 145 LYS A C 1
ATOM 949 O O . LYS A 1 149 ? -3.118 3.568 24.918 1.00 22.26 145 LYS A O 1
ATOM 955 N N . LEU A 1 150 ? -3.633 1.697 23.767 1.00 18.42 146 LEU A N 1
ATOM 956 C CA . LEU A 1 150 ? -4.962 1.545 24.344 1.00 20.12 146 LEU A CA 1
ATOM 957 C C . LEU A 1 150 ? -4.967 0.917 25.727 1.00 19.83 146 LEU A C 1
ATOM 958 O O . LEU A 1 150 ? -5.981 0.961 26.421 1.00 26.23 146 LEU A O 1
ATOM 963 N N . GLY A 1 151 ? -3.847 0.315 26.109 1.00 17.24 147 GLY A N 1
ATOM 964 C CA . G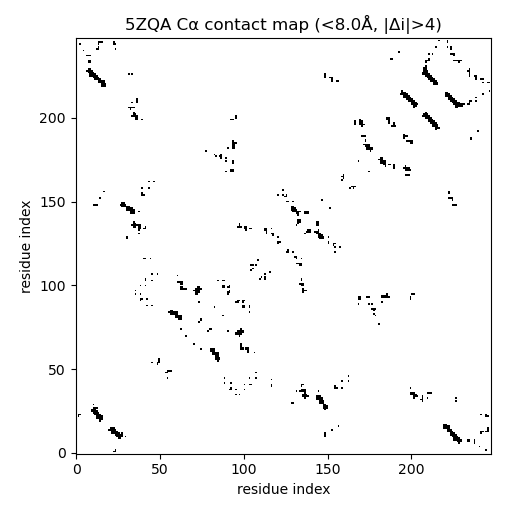LY A 1 151 ? -3.714 -0.274 27.430 1.00 18.68 147 GLY A CA 1
ATOM 965 C C . GLY A 1 151 ? -3.824 -1.788 27.491 1.00 17.29 147 GLY A C 1
ATOM 966 O O . GLY A 1 151 ? -3.952 -2.351 28.584 1.00 18.09 147 GLY A O 1
ATOM 967 N N . MET A 1 152 ? -3.777 -2.462 26.341 1.00 16.10 148 MET A N 1
ATOM 968 C CA . MET A 1 152 ? -3.843 -3.920 26.341 1.00 13.49 148 MET A CA 1
ATOM 969 C C . MET A 1 152 ? -2.549 -4.504 26.913 1.00 15.75 148 MET A C 1
ATOM 970 O O . MET A 1 152 ? -1.502 -3.854 26.898 1.00 18.31 148 MET A O 1
ATOM 975 N N . SER A 1 153 ? -2.622 -5.732 27.411 1.00 14.82 149 SER A N 1
ATOM 976 C CA . SER A 1 153 ? -1.487 -6.326 28.113 1.00 13.34 149 SER A CA 1
ATOM 977 C C . SER A 1 153 ? -0.453 -6.921 27.160 1.00 13.65 149 SER A C 1
ATOM 978 O O . SER A 1 153 ? -0.673 -7.030 25.946 1.00 14.48 149 SER A O 1
ATOM 981 N N . SER A 1 154 ? 0.673 -7.331 27.728 1.00 14.32 150 SER A N 1
ATOM 982 C CA . SER A 1 154 ? 1.728 -7.956 26.949 1.00 13.55 150 SER A CA 1
ATOM 983 C C . SER A 1 154 ? 1.360 -9.352 26.451 1.00 13.82 150 SER A C 1
ATOM 984 O O . SER A 1 154 ? 2.123 -9.964 25.703 1.00 16.81 150 SER A O 1
ATOM 987 N N . LYS A 1 155 ? 0.189 -9.860 26.836 1.00 11.97 151 LYS A N 1
ATOM 988 C CA . LYS A 1 155 ? -0.226 -11.171 26.358 1.00 12.32 151 LYS A CA 1
ATOM 989 C C . LYS A 1 155 ? -0.847 -11.119 24.965 1.00 12.10 151 LYS A C 1
ATOM 990 O O . LYS A 1 155 ? -1.057 -12.164 24.340 1.00 13.16 151 LYS A O 1
ATOM 996 N N . THR A 1 156 ? -1.166 -9.919 24.493 1.00 10.72 152 THR A N 1
ATOM 997 C CA . THR A 1 156 ? -1.733 -9.760 23.148 1.00 10.79 152 THR A CA 1
ATOM 998 C C . THR A 1 156 ? -0.664 -9.485 22.095 1.00 11.41 152 THR A C 1
ATOM 999 O O . THR A 1 156 ? 0.185 -8.628 22.296 1.00 13.45 152 THR A O 1
ATOM 1003 N N . THR A 1 157 ? -0.702 -10.231 20.992 1.00 10.79 153 THR A N 1
ATOM 1004 C CA . THR A 1 157 ? 0.088 -9.904 19.803 1.00 10.39 153 THR A CA 1
ATOM 1005 C C . THR A 1 157 ? -0.718 -10.172 18.538 1.00 9.96 153 THR A C 1
ATOM 1006 O O . THR A 1 157 ? -1.286 -11.254 18.359 1.00 10.49 153 THR A O 1
ATOM 1010 N N . PHE A 1 158 ? -0.777 -9.160 17.681 1.00 10.51 154 PHE A N 1
ATOM 1011 C CA . PHE A 1 158 ? -1.375 -9.269 16.354 1.00 9.81 154 PHE A CA 1
ATOM 1012 C C . PHE A 1 158 ? -0.294 -9.579 15.331 1.00 10.04 154 PHE A C 1
ATOM 1013 O O . PHE A 1 158 ? 0.835 -9.101 15.455 1.00 11.92 154 PHE A O 1
ATOM 1021 N N . VAL A 1 159 ? -0.643 -10.360 14.313 1.00 10.45 155 VAL A N 1
ATOM 1022 C CA . VAL A 1 159 ? 0.346 -10.761 13.307 1.00 10.30 155 VAL A CA 1
ATOM 1023 C C . VAL A 1 159 ? -0.036 -10.322 11.895 1.00 12.14 155 VAL A C 1
ATOM 1024 O O . VAL A 1 159 ? 0.798 -10.357 10.986 1.00 12.12 155 VAL A O 1
ATOM 1028 N N . SER A 1 160 ? -1.293 -9.927 11.708 1.00 9.57 156 SER A N 1
ATOM 1029 C CA . SER A 1 160 ? -1.807 -9.595 10.383 1.00 10.19 156 SER A CA 1
ATOM 1030 C C . SER A 1 160 ? -3.116 -8.832 10.508 1.00 10.28 156 SER A C 1
ATOM 1031 O O . SER A 1 160 ? -3.796 -8.939 11.523 1.00 9.46 156 SER A O 1
ATOM 1034 N N . ALA A 1 161 ? -3.467 -8.057 9.484 1.00 9.28 157 ALA A N 1
ATOM 1035 C CA . ALA A 1 161 ? -4.713 -7.299 9.493 1.00 8.73 157 ALA A CA 1
ATOM 1036 C C . ALA A 1 161 ? -5.949 -8.199 9.594 1.00 9.55 157 ALA A C 1
ATOM 1037 O O . ALA A 1 161 ? -6.964 -7.819 10.188 1.00 8.94 157 ALA A O 1
ATOM 1039 N N . SER A 1 162 ? -5.857 -9.386 9.000 1.00 8.29 158 SER A N 1
ATOM 1040 C CA . SER A 1 162 ? -6.978 -10.312 8.959 1.00 9.08 158 SER A CA 1
ATOM 1041 C C . SER A 1 162 ? -7.071 -11.214 10.179 1.00 9.66 158 SER A C 1
ATOM 1042 O O . SER A 1 162 ? -8.156 -11.659 10.563 1.00 9.81 158 SER A O 1
ATOM 1045 N N . GLY A 1 163 ? -5.919 -11.513 10.760 1.00 9.15 159 GLY A N 1
ATOM 1046 C CA . GLY A 1 163 ? -5.847 -12.538 11.782 1.00 8.26 159 GLY A CA 1
ATOM 1047 C C . GLY A 1 163 ? -5.418 -13.888 11.229 1.00 10.37 159 GLY A C 1
ATOM 1048 O O . GLY A 1 163 ? -5.341 -14.860 11.976 1.00 10.24 159 GLY A O 1
ATOM 1049 N N . LEU A 1 164 ? -5.171 -13.970 9.924 1.00 11.17 160 LEU A N 1
ATOM 1050 C CA . LEU A 1 164 ? -4.604 -15.188 9.357 1.00 11.09 160 LEU A CA 1
ATOM 1051 C C . LEU A 1 164 ? -3.190 -15.356 9.893 1.00 10.83 160 LEU A C 1
ATOM 1052 O O . LEU A 1 164 ? -2.489 -14.369 10.088 1.00 11.63 160 LEU A O 1
ATOM 1057 N N . ASP A 1 165 ? -2.773 -16.598 10.122 1.00 11.86 161 ASP A N 1
ATOM 1058 C CA . ASP A 1 165 ? -1.400 -16.869 10.566 1.00 10.15 161 ASP A CA 1
ATOM 1059 C C . ASP A 1 165 ? -0.386 -16.335 9.562 1.00 12.64 161 ASP A C 1
ATOM 1060 O O . ASP A 1 165 ? -0.637 -16.319 8.350 1.00 14.51 161 ASP A O 1
ATOM 1065 N N . VAL A 1 166 ? 0.771 -15.929 10.072 1.00 12.69 162 VAL A N 1
ATOM 1066 C CA . VAL A 1 166 ? 1.881 -15.499 9.240 1.00 15.32 162 VAL A CA 1
ATOM 1067 C C . VAL A 1 166 ? 3.125 -16.279 9.632 1.00 16.62 162 VAL A C 1
ATOM 1068 O O . VAL A 1 166 ? 3.611 -16.138 10.758 1.00 16.67 162 VAL A O 1
ATOM 1072 N N . ASP A 1 167 ? 3.624 -17.107 8.717 1.00 18.33 163 ASP A N 1
ATOM 1073 C CA . ASP A 1 167 ? 4.852 -17.870 8.952 1.00 17.96 163 ASP A CA 1
ATOM 1074 C C . ASP A 1 167 ? 4.844 -18.620 10.279 1.00 21.75 163 ASP A C 1
ATOM 1075 O O . ASP A 1 167 ? 5.830 -18.602 11.022 1.00 25.37 163 ASP A O 1
ATOM 1080 N N . GLY A 1 168 ? 3.723 -19.265 10.579 1.00 19.27 164 GLY A N 1
ATOM 1081 C CA . GLY A 1 168 ? 3.618 -20.084 11.772 1.00 22.94 164 GLY A CA 1
ATOM 1082 C C . GLY A 1 168 ? 3.278 -19.307 13.028 1.00 21.15 164 GLY A C 1
ATOM 1083 O O . GLY A 1 168 ? 3.151 -19.887 14.108 1.00 26.66 164 GLY A O 1
ATOM 1084 N N . LYS A 1 169 ? 3.129 -17.996 12.891 1.00 18.17 165 LYS A N 1
ATOM 1085 C CA . LYS A 1 169 ? 2.796 -17.151 14.035 1.00 18.07 165 LYS A CA 1
ATOM 1086 C C . LYS A 1 169 ? 1.310 -16.812 14.037 1.00 13.20 165 LYS A C 1
ATOM 1087 O O . LYS A 1 169 ? 0.758 -16.447 12.999 1.00 13.32 165 LYS A O 1
ATOM 1093 N N . SER A 1 170 ? 0.675 -16.974 15.196 1.00 13.27 166 SER A N 1
ATOM 1094 C CA . SER A 1 170 ? -0.760 -16.725 15.353 1.00 11.56 166 SER A CA 1
ATOM 1095 C C . SER A 1 170 ? -1.037 -15.472 16.157 1.00 11.91 166 SER A C 1
ATOM 1096 O O . SER A 1 170 ? -0.334 -15.172 17.124 1.00 12.46 166 SER A O 1
ATOM 1099 N N . ALA A 1 171 ? -2.089 -14.759 15.766 1.00 9.89 167 ALA A N 1
ATOM 1100 C CA . ALA A 1 171 ? -2.636 -13.696 16.598 1.00 9.60 167 ALA A CA 1
ATOM 1101 C C . ALA A 1 171 ? -3.183 -14.293 17.890 1.00 8.39 167 ALA A C 1
ATOM 1102 O O . ALA A 1 171 ? -3.952 -15.254 17.843 1.00 10.33 167 ALA A O 1
ATOM 1104 N N . VAL A 1 172 ? -2.791 -13.730 19.026 1.00 9.75 168 VAL A N 1
ATOM 1105 C CA . VAL A 1 172 ? -3.255 -14.242 20.314 1.00 9.11 168 VAL A CA 1
ATOM 1106 C C . VAL A 1 172 ? -3.642 -13.109 21.256 1.00 8.57 168 VAL A C 1
ATOM 1107 O O . VAL A 1 172 ? -3.166 -11.973 21.124 1.00 9.33 168 VAL A O 1
ATOM 1111 N N . SER A 1 173 ? -4.498 -13.438 22.221 1.00 8.57 169 SER A N 1
ATOM 1112 C CA . SER A 1 173 ? -4.922 -12.469 23.229 1.00 8.80 169 SER A CA 1
ATOM 1113 C C . SER A 1 173 ? -5.558 -13.226 24.400 1.00 10.54 169 SER A C 1
ATOM 1114 O O . SER A 1 173 ? -5.437 -14.448 24.488 1.00 10.72 169 SER A O 1
ATOM 1117 N N . THR A 1 174 ? -6.217 -12.494 25.293 1.00 9.17 170 THR A N 1
ATOM 1118 C CA . THR A 1 174 ? -6.938 -13.063 26.436 1.00 8.79 170 THR A CA 1
ATOM 1119 C C . THR A 1 174 ? -8.337 -12.481 26.462 1.00 9.28 170 THR A C 1
ATOM 1120 O O . THR A 1 174 ? -8.568 -11.448 25.828 1.00 8.72 170 THR A O 1
ATOM 1124 N N . THR A 1 175 ? -9.267 -13.082 27.207 1.00 7.53 171 THR A N 1
ATOM 1125 C CA . THR A 1 175 ? -10.591 -12.467 27.275 1.00 9.12 171 THR A CA 1
ATOM 1126 C C . THR A 1 175 ? -10.510 -11.074 27.880 1.00 8.65 171 THR A C 1
ATOM 1127 O O . THR A 1 175 ? -11.263 -10.184 27.488 1.00 9.46 171 THR A O 1
ATOM 1131 N N . LYS A 1 176 ? -9.600 -10.880 28.833 1.00 8.21 172 LYS A N 1
ATOM 1132 C CA . LYS A 1 176 ? -9.437 -9.571 29.450 1.00 9.85 172 LYS A CA 1
ATOM 1133 C C . LYS A 1 176 ? -8.995 -8.520 28.421 1.00 9.27 172 LYS A C 1
ATOM 1134 O O . LYS A 1 176 ? -9.555 -7.424 28.364 1.00 9.70 172 LYS A O 1
ATOM 1140 N N . ASP A 1 177 ? -8.004 -8.851 27.598 1.00 8.21 173 ASP A N 1
ATOM 1141 C CA . ASP A 1 177 ? -7.535 -7.899 26.593 1.00 10.42 173 ASP A CA 1
ATOM 1142 C C . ASP A 1 177 ? -8.575 -7.675 25.488 1.00 8.13 173 ASP A C 1
ATOM 1143 O O . ASP A 1 177 ? -8.731 -6.554 24.990 1.00 9.02 173 ASP A O 1
ATOM 1148 N N . LEU A 1 178 ? -9.293 -8.734 25.112 1.00 8.07 174 LEU A N 1
ATOM 1149 C CA . LEU A 1 178 ? -10.325 -8.599 24.090 1.00 7.45 174 LEU A CA 1
ATOM 1150 C C . LEU A 1 178 ? -11.485 -7.718 24.582 1.00 8.36 174 LEU A C 1
ATOM 1151 O O . LEU A 1 178 ? -12.055 -6.952 23.799 1.00 9.95 174 LEU A O 1
ATOM 1156 N N . PHE A 1 179 ? -11.820 -7.805 25.868 1.00 8.51 175 PHE A N 1
ATOM 1157 C CA . PHE A 1 179 ? -12.798 -6.888 26.439 1.00 7.67 175 PHE A CA 1
ATOM 1158 C C . PHE A 1 179 ? -12.343 -5.436 26.296 1.00 8.46 175 PHE A C 1
ATOM 1159 O O . PHE A 1 179 ? -13.126 -4.576 25.911 1.00 9.62 175 PHE A O 1
ATOM 1167 N N . LEU A 1 180 ? -11.075 -5.176 26.606 1.00 9.25 176 LEU A N 1
ATOM 1168 C CA . LEU A 1 180 ? -10.536 -3.823 26.527 1.00 9.10 176 LEU A CA 1
ATOM 1169 C C . LEU A 1 180 ? -10.569 -3.306 25.094 1.00 8.72 176 LEU A C 1
ATOM 1170 O O . LEU A 1 180 ? -10.982 -2.170 24.853 1.00 10.16 176 LEU A O 1
ATOM 1175 N N . LEU A 1 181 ? -10.130 -4.128 24.147 1.00 8.37 177 LEU A N 1
ATOM 1176 C CA . LEU A 1 181 ? -10.149 -3.712 22.748 1.00 9.87 177 LEU A CA 1
ATOM 1177 C C . LEU A 1 181 ? -11.566 -3.407 22.282 1.00 9.97 177 LEU A C 1
ATOM 1178 O O . LEU A 1 181 ? -11.818 -2.383 21.645 1.00 8.35 177 LEU A O 1
ATOM 1183 N N . SER A 1 182 ? -12.491 -4.298 22.611 1.00 8.91 178 SER A N 1
ATOM 1184 C CA . SER A 1 182 ? -13.871 -4.146 22.170 1.00 7.78 178 SER A CA 1
ATOM 1185 C C . SER A 1 182 ? -14.519 -2.920 22.809 1.00 9.84 178 SER A C 1
ATOM 1186 O O . SER A 1 182 ? -15.239 -2.181 22.146 1.00 9.32 178 SER A O 1
ATOM 1189 N N . SER A 1 183 ? -14.263 -2.715 24.097 1.00 9.32 179 SER A N 1
ATOM 1190 C CA . SER A 1 183 ? -14.825 -1.569 24.810 1.00 7.55 179 SER A CA 1
ATOM 1191 C C . SER A 1 183 ? -14.276 -0.258 24.241 1.00 10.33 179 SER A C 1
ATOM 1192 O O . SER A 1 183 ? -15.032 0.692 24.017 1.00 10.89 179 SER A O 1
ATOM 1195 N N . LYS A 1 184 ? -12.971 -0.210 23.980 1.00 9.61 180 LYS A N 1
ATOM 1196 C CA . LYS A 1 184 ? -12.352 0.986 23.418 1.00 11.70 180 LYS A CA 1
ATOM 1197 C C . LYS A 1 184 ? -12.875 1.264 22.011 1.00 10.51 180 LYS A C 1
ATOM 1198 O O . LYS A 1 184 ? -13.111 2.413 21.640 1.00 9.81 180 LYS A O 1
ATOM 1204 N N . LEU A 1 185 ? -13.048 0.206 21.225 1.00 7.95 181 LEU A N 1
ATOM 1205 C CA . LEU A 1 185 ? -13.583 0.361 19.877 1.00 8.76 181 LEU A CA 1
ATOM 1206 C C . LEU A 1 185 ? -14.996 0.949 19.918 1.00 7.60 181 LEU A C 1
ATOM 1207 O O . LEU A 1 185 ? -15.307 1.906 19.200 1.00 9.56 181 LEU A O 1
ATOM 1212 N N . ILE A 1 186 ? -15.844 0.397 20.778 1.00 7.35 182 ILE A N 1
ATOM 1213 C CA . ILE A 1 186 ? -17.225 0.845 20.873 1.00 8.88 182 ILE A CA 1
ATOM 1214 C C . ILE A 1 186 ? -17.342 2.260 21.474 1.00 10.38 182 ILE A C 1
ATOM 1215 O O . ILE A 1 186 ? -18.134 3.074 20.993 1.00 12.05 182 ILE A O 1
ATOM 1220 N N . SER A 1 187 ? -16.549 2.578 22.495 1.00 9.42 183 SER A N 1
ATOM 1221 C CA . SER A 1 187 ? -16.637 3.905 23.118 1.00 10.47 183 SER A CA 1
ATOM 1222 C C . SER A 1 187 ? -16.073 5.001 22.201 1.00 12.78 183 SER A C 1
ATOM 1223 O O . SER A 1 187 ? -16.602 6.116 22.142 1.00 12.35 183 SER A O 1
ATOM 1226 N N . THR A 1 188 ? -15.008 4.680 21.477 1.00 9.19 184 THR A N 1
ATOM 1227 C CA . THR A 1 188 ? -14.352 5.650 20.604 1.00 8.75 184 THR A CA 1
ATOM 1228 C C . THR A 1 188 ? -15.081 5.804 19.272 1.00 9.18 184 THR A C 1
ATOM 1229 O O . THR A 1 188 ? -15.143 6.908 18.700 1.00 9.83 184 THR A O 1
ATOM 1233 N N . HIS A 1 189 ? -15.633 4.697 18.783 1.00 10.01 185 HIS A N 1
ATOM 1234 C CA . HIS A 1 189 ? -16.338 4.672 17.506 1.00 9.31 185 HIS A CA 1
ATOM 1235 C C . HIS A 1 189 ? -17.663 3.941 17.636 1.00 9.69 185 HIS A C 1
ATOM 1236 O O . HIS A 1 189 ? -17.822 2.850 17.095 1.00 9.67 185 HIS A O 1
ATOM 1243 N N . PRO A 1 190 ? -18.632 4.553 18.335 1.00 9.36 186 PRO A N 1
ATOM 1244 C CA . PRO A 1 190 ? -19.929 3.900 18.551 1.00 9.60 186 PRO A CA 1
ATOM 1245 C C . PRO A 1 190 ? -20.617 3.493 17.251 1.00 9.06 186 PRO A C 1
ATOM 1246 O O . PRO A 1 190 ? -21.394 2.544 17.253 1.00 10.91 186 PRO A O 1
ATO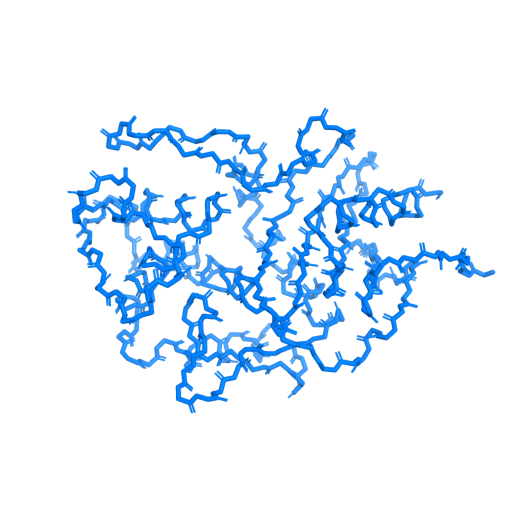M 1250 N N . GLU A 1 191 ? -20.315 4.187 16.160 1.00 8.49 187 GLU A N 1
ATOM 1251 C CA . GLU A 1 191 ? -20.929 3.881 14.875 1.00 11.36 187 GLU A CA 1
ATOM 1252 C C . GLU A 1 191 ? -20.526 2.503 14.342 1.00 10.26 187 GLU A C 1
ATOM 1253 O O . GLU A 1 191 ? -21.123 2.021 13.393 1.00 9.70 187 GLU A O 1
ATOM 1259 N N . VAL A 1 192 ? -19.536 1.854 14.954 1.00 8.56 188 VAL A N 1
ATOM 1260 C CA . VAL A 1 192 ? -19.174 0.515 14.495 1.00 7.69 188 VAL A CA 1
ATOM 1261 C C . VAL A 1 192 ? -20.383 -0.412 14.615 1.00 8.68 188 VAL A C 1
ATOM 1262 O O . VAL A 1 192 ? -20.568 -1.317 13.790 1.00 8.89 188 VAL A O 1
ATOM 1266 N N . LEU A 1 193 ? -21.228 -0.156 15.613 1.00 10.15 189 LEU A N 1
ATOM 1267 C CA . LEU A 1 193 ? -22.389 -0.997 15.854 1.00 10.65 189 LEU A CA 1
ATOM 1268 C C . LEU A 1 193 ? -23.456 -0.805 14.773 1.00 11.34 189 LEU A C 1
ATOM 1269 O O . LEU A 1 193 ? -24.304 -1.671 14.587 1.00 12.70 189 LEU A O 1
ATOM 1274 N N . GLU A 1 194 ? -23.406 0.314 14.053 1.00 9.81 190 GLU A N 1
ATOM 1275 C CA . GLU A 1 194 ? -24.308 0.514 12.927 1.00 14.29 190 GLU A CA 1
ATOM 1276 C C . GLU A 1 194 ? -24.068 -0.551 11.862 1.00 14.37 190 GLU A C 1
ATOM 1277 O O . GLU A 1 194 ? -25.008 -0.965 11.178 1.00 18.34 190 GLU A O 1
ATOM 1283 N N . THR A 1 195 ? -22.822 -1.011 11.733 1.00 9.16 191 THR A N 1
ATOM 1284 C CA . THR A 1 195 ? -22.501 -2.049 10.762 1.00 9.77 191 THR A CA 1
ATOM 1285 C C . THR A 1 195 ? -22.682 -3.443 11.368 1.00 10.06 191 THR A C 1
ATOM 1286 O O . THR A 1 195 ? -23.300 -4.310 10.753 1.00 11.04 191 THR A O 1
ATOM 1290 N N . THR A 1 196 ? -22.184 -3.643 12.589 1.00 8.69 192 THR A N 1
ATOM 1291 C CA . THR A 1 196 ? -22.189 -4.986 13.173 1.00 9.01 192 THR A CA 1
ATOM 1292 C C . THR A 1 196 ? -23.576 -5.440 13.611 1.00 11.86 192 THR A C 1
ATOM 1293 O O . THR A 1 196 ? -23.779 -6.626 13.865 1.00 13.14 192 THR A O 1
ATOM 1297 N N . SER A 1 197 ? -24.540 -4.526 13.668 1.00 10.63 193 SER A N 1
ATOM 1298 C CA . SER A 1 197 ? -25.899 -4.915 14.041 1.00 12.33 193 SER A CA 1
ATOM 1299 C C . SER A 1 197 ? -26.724 -5.379 12.849 1.00 14.76 193 SER A C 1
ATOM 1300 O O . SER A 1 197 ? -27.856 -5.833 13.029 1.00 15.37 193 SER A O 1
ATOM 1303 N N . LYS A 1 198 ? -26.175 -5.271 11.640 1.00 12.45 194 LYS A N 1
ATOM 1304 C CA . LYS A 1 198 ? -26.934 -5.614 10.438 1.00 13.92 194 LYS A CA 1
ATOM 1305 C C . LYS A 1 198 ? -26.781 -7.089 10.032 1.00 13.35 194 LYS A C 1
ATOM 1306 O O . LYS A 1 198 ? -25.670 -7.558 9.769 1.00 11.61 194 LYS A O 1
ATOM 1312 N N . PRO A 1 199 ? -27.901 -7.829 9.955 1.00 13.29 195 PRO A N 1
ATOM 1313 C CA . PRO A 1 199 ? -27.818 -9.221 9.495 1.00 13.69 195 PRO A CA 1
ATOM 1314 C C . PRO A 1 199 ? -27.354 -9.357 8.044 1.00 12.96 195 PRO A C 1
ATOM 1315 O O . PRO A 1 199 ? -26.748 -10.370 7.686 1.00 14.27 195 PRO A O 1
ATOM 1319 N N . THR A 1 200 ? -27.673 -8.358 7.227 1.00 15.46 196 THR A N 1
ATOM 1320 C CA . THR A 1 200 ? -27.224 -8.299 5.842 1.00 15.62 196 THR A CA 1
ATOM 1321 C C . THR A 1 200 ? -26.778 -6.869 5.554 1.00 16.07 196 THR A C 1
ATOM 1322 O O . THR A 1 200 ? -27.415 -5.918 6.007 1.00 16.70 196 THR A O 1
ATOM 1326 N N . VAL A 1 201 ? -25.681 -6.718 4.818 1.00 14.64 197 VAL A N 1
ATOM 1327 C CA . VAL A 1 201 ? -25.233 -5.404 4.381 1.00 15.65 197 VAL A CA 1
ATOM 1328 C C . VAL A 1 201 ? -25.240 -5.343 2.857 1.00 15.34 197 VAL A C 1
ATOM 1329 O O . VAL A 1 201 ? -24.661 -6.199 2.183 1.00 15.71 197 VAL A O 1
ATOM 1333 N N . THR A 1 202 ? -25.918 -4.343 2.310 1.00 15.37 198 THR A N 1
ATOM 1334 C CA . THR A 1 202 ? -25.885 -4.132 0.869 1.00 15.25 198 THR A CA 1
ATOM 1335 C C . THR A 1 202 ? -24.751 -3.177 0.578 1.00 14.82 198 THR A C 1
ATOM 1336 O O . THR A 1 202 ? -24.778 -2.021 1.001 1.00 15.31 198 THR A O 1
ATOM 1340 N N . THR A 1 203 ? -23.730 -3.676 -0.105 1.00 13.07 199 THR A N 1
ATOM 1341 C CA . THR A 1 203 ? -22.568 -2.858 -0.395 1.00 10.70 199 THR A CA 1
ATOM 1342 C C . THR A 1 203 ? -22.931 -1.759 -1.375 1.00 14.36 199 THR A C 1
ATOM 1343 O O . THR A 1 203 ? -23.957 -1.831 -2.080 1.00 15.26 199 THR A O 1
ATOM 1347 N N . ASP A 1 204 ? -22.090 -0.737 -1.414 1.00 13.98 200 ASP A N 1
ATOM 1348 C CA . ASP A 1 204 ? -22.291 0.334 -2.372 1.00 14.59 200 ASP A CA 1
ATOM 1349 C C . ASP A 1 204 ? -22.116 -0.180 -3.800 1.00 14.37 200 ASP A C 1
ATOM 1350 O O . ASP A 1 204 ? -22.746 0.334 -4.722 1.00 14.86 200 ASP A O 1
ATOM 1355 N N . LYS A 1 205 ? -21.285 -1.200 -3.993 1.00 13.27 201 LYS A N 1
ATOM 1356 C CA . LYS A 1 205 ? -21.143 -1.789 -5.321 1.00 13.18 201 LYS A CA 1
ATOM 1357 C C . LYS A 1 205 ? -22.440 -2.489 -5.732 1.00 16.33 201 LYS A C 1
ATOM 1358 O O . LYS A 1 205 ? -22.822 -2.472 -6.906 1.00 16.32 201 LYS A O 1
ATOM 1364 N N . GLY A 1 206 ? -23.123 -3.100 -4.768 1.00 15.88 202 GLY A N 1
ATOM 1365 C CA . GLY A 1 206 ? -24.397 -3.742 -5.040 1.00 15.91 202 GLY A CA 1
ATOM 1366 C C . GLY A 1 206 ? -24.570 -5.113 -4.401 1.00 16.97 202 GLY A C 1
ATOM 1367 O O . GLY A 1 206 ? -25.690 -5.518 -4.083 1.00 17.45 202 GLY A O 1
ATOM 1368 N N . ALA A 1 207 ? -23.463 -5.831 -4.213 1.00 14.96 203 ALA A N 1
ATOM 1369 C CA . ALA A 1 207 ? -23.510 -7.171 -3.636 1.00 14.86 203 ALA A CA 1
ATOM 1370 C C . ALA A 1 207 ? -24.003 -7.135 -2.198 1.00 12.53 203 ALA A C 1
ATOM 1371 O O . ALA A 1 207 ? -23.647 -6.230 -1.437 1.00 14.65 203 ALA A O 1
ATOM 1373 N N . LYS A 1 208 ? -24.809 -8.124 -1.826 1.00 15.32 204 LYS A N 1
ATOM 1374 C CA . LYS A 1 208 ? -25.294 -8.230 -0.458 1.00 16.33 204 LYS A CA 1
ATOM 1375 C C . LYS A 1 208 ? -24.453 -9.232 0.313 1.00 17.42 204 LYS A C 1
ATOM 1376 O O . LYS A 1 208 ? -24.220 -10.351 -0.151 1.00 21.48 204 LYS A O 1
ATOM 1382 N N . LEU A 1 209 ? -23.989 -8.807 1.483 1.00 13.23 205 LEU A N 1
ATOM 1383 C CA . LEU A 1 209 ? -23.138 -9.634 2.326 1.00 14.93 205 LEU A CA 1
ATOM 1384 C C . LEU A 1 209 ? -23.903 -10.105 3.556 1.00 15.54 205 LEU A C 1
ATOM 1385 O O . LEU A 1 209 ? -24.662 -9.344 4.137 1.00 17.43 205 LEU A O 1
ATOM 1390 N N . GLU A 1 210 ? -23.697 -11.360 3.948 1.00 14.65 206 GLU A N 1
ATOM 1391 C CA . GLU A 1 210 ? -24.426 -11.939 5.072 1.00 13.78 206 GLU A CA 1
ATOM 1392 C C . GLU A 1 210 ? -23.581 -11.975 6.332 1.00 13.38 206 GLU A C 1
ATOM 1393 O O . GLU A 1 210 ? -22.443 -12.437 6.308 1.00 14.26 206 GLU A O 1
ATOM 1399 N N . SER A 1 211 ? -24.151 -11.503 7.432 1.00 10.01 207 SER A N 1
ATOM 1400 C CA . SER A 1 211 ? -23.446 -11.529 8.710 1.00 11.96 207 SER A CA 1
ATOM 1401 C C . SER A 1 211 ? -23.194 -12.938 9.217 1.00 12.53 207 SER A C 1
ATOM 1402 O O . SER A 1 211 ? -24.049 -13.819 9.109 1.00 13.46 207 SER A O 1
ATOM 1405 N N . THR A 1 212 ? -22.014 -13.131 9.789 1.00 11.16 208 THR A N 1
ATOM 1406 C CA . THR A 1 212 ? -21.686 -14.360 10.498 1.00 10.27 208 THR A CA 1
ATOM 1407 C C . THR A 1 212 ? -22.272 -14.388 11.916 1.00 11.55 208 THR A C 1
ATOM 1408 O O . THR A 1 212 ? -22.218 -15.423 12.595 1.00 13.68 208 THR A O 1
ATOM 1412 N N . ASN A 1 213 ? -22.822 -13.263 12.372 1.00 11.58 209 ASN A N 1
ATOM 1413 C CA . ASN A 1 213 ? -23.401 -13.190 13.717 1.00 13.69 209 ASN A CA 1
ATOM 1414 C C . ASN A 1 213 ? -24.831 -13.707 13.726 1.00 12.33 209 ASN A C 1
ATOM 1415 O O . ASN A 1 213 ? -25.773 -12.962 13.442 1.00 15.62 209 ASN A O 1
ATOM 1420 N N . ASP A 1 214 ? -24.992 -14.974 14.087 1.00 13.97 210 ASP A N 1
ATOM 1421 C CA . ASP A 1 214 ? -26.307 -15.615 14.047 1.00 13.73 210 ASP A CA 1
ATOM 1422 C C . ASP A 1 214 ? -27.250 -15.173 15.167 1.00 17.71 210 ASP A C 1
ATOM 1423 O O . ASP A 1 214 ? -28.421 -15.538 15.155 1.00 18.83 210 ASP A O 1
ATOM 1428 N N . LEU A 1 215 ? -26.760 -14.409 16.140 1.00 14.57 211 LEU A N 1
ATOM 1429 C CA . LEU A 1 215 ? -27.611 -14.010 17.263 1.00 12.98 211 LEU A CA 1
ATOM 1430 C C . LEU A 1 215 ? -28.318 -12.676 17.060 1.00 15.74 211 LEU A C 1
ATOM 1431 O O . LEU A 1 215 ? -29.099 -12.253 17.911 1.00 15.80 211 LEU A O 1
ATOM 1436 N N . LEU A 1 216 ? -28.030 -11.995 15.955 1.00 12.76 212 LEU A N 1
ATOM 1437 C CA . LEU A 1 216 ? -28.741 -10.763 15.657 1.00 15.99 212 LEU A CA 1
ATOM 1438 C C . LEU A 1 216 ? -30.228 -11.065 15.494 1.00 18.41 212 LEU A C 1
ATOM 1439 O O . LEU A 1 216 ? -30.605 -11.930 14.707 1.00 19.99 212 LEU A O 1
ATOM 1444 N N . GLY A 1 217 ? -31.059 -10.362 16.262 1.00 16.71 213 GLY A N 1
ATOM 1445 C CA . GLY A 1 217 ? -32.496 -10.588 16.236 1.00 18.96 213 GLY A CA 1
ATOM 1446 C C . GLY A 1 217 ? -32.963 -11.714 17.145 1.00 23.62 213 GLY A C 1
ATOM 1447 O O . GLY A 1 217 ? -34.167 -11.971 17.248 1.00 21.40 213 GLY A O 1
ATOM 1448 N N . SER A 1 218 ? -32.020 -12.388 17.802 1.00 18.82 214 SER A N 1
ATOM 1449 C CA . SER A 1 218 ? -32.346 -13.4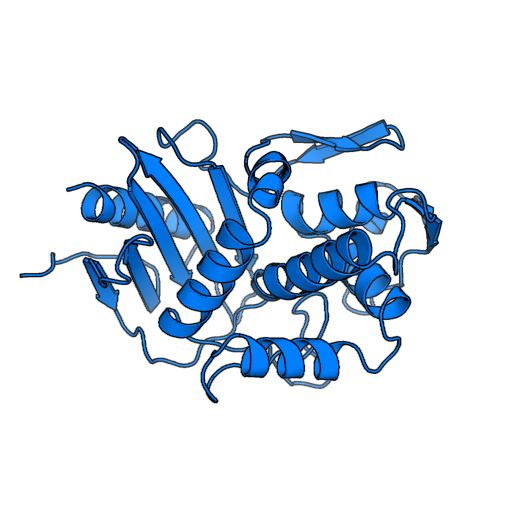90 18.712 1.00 16.03 214 SER A CA 1
ATOM 1450 C C . SER A 1 218 ? -32.160 -13.132 20.183 1.00 18.00 214 SER A C 1
ATOM 1451 O O . SER A 1 218 ? -32.799 -13.707 21.065 1.00 19.27 214 SER A O 1
ATOM 1454 N N . ILE A 1 219 ? -31.260 -12.193 20.443 1.00 16.96 215 ILE A N 1
ATOM 1455 C CA . ILE A 1 219 ? -31.034 -11.688 21.795 1.00 13.15 215 ILE A CA 1
ATOM 1456 C C . ILE A 1 219 ? -31.368 -10.215 21.790 1.00 15.35 215 ILE A C 1
ATOM 1457 O O . ILE A 1 219 ? -30.762 -9.440 21.044 1.00 13.55 215 ILE A O 1
ATOM 1462 N N . GLN A 1 220 ? -32.338 -9.820 22.605 1.00 14.77 216 GLN A N 1
ATOM 1463 C CA . GLN A 1 220 ? -32.747 -8.426 22.625 1.00 14.56 216 GLN A CA 1
ATOM 1464 C C . GLN A 1 220 ? -31.564 -7.554 23.015 1.00 13.79 216 GLN A C 1
ATOM 1465 O O . GLN A 1 220 ? -30.809 -7.887 23.928 1.00 13.84 216 GLN A O 1
ATOM 1471 N N . GLY A 1 221 ? -31.388 -6.459 22.283 1.00 12.98 217 GLY A N 1
ATOM 1472 C CA . GLY A 1 221 ? -30.341 -5.506 22.592 1.00 12.53 217 GLY A CA 1
ATOM 1473 C C . GLY A 1 221 ? -28.980 -5.848 22.002 1.00 13.14 217 GLY A C 1
ATOM 1474 O O . GLY A 1 221 ? -28.065 -5.034 22.070 1.00 12.25 217 GLY A O 1
ATOM 1475 N N . LEU A 1 222 ? -28.834 -7.042 21.433 1.00 10.94 218 LEU A N 1
ATOM 1476 C CA . LEU A 1 222 ? -27.534 -7.452 20.898 1.00 11.31 218 LEU A CA 1
ATOM 1477 C C . LEU A 1 222 ? -27.245 -6.746 19.579 1.00 12.64 218 LEU A C 1
ATOM 1478 O O . LEU A 1 222 ? -28.054 -6.812 18.650 1.00 14.61 218 LEU A O 1
ATOM 1483 N N . ASP A 1 223 ? -26.097 -6.077 19.490 1.00 9.79 219 ASP A N 1
ATOM 1484 C CA . ASP A 1 223 ? -25.789 -5.294 18.292 1.00 9.87 219 ASP A CA 1
ATOM 1485 C C . ASP A 1 223 ? -24.358 -5.495 17.778 1.00 11.37 219 ASP A C 1
ATOM 1486 O O . ASP A 1 223 ? -23.884 -4.737 16.928 1.00 10.49 219 ASP A O 1
ATOM 1491 N N . GLY A 1 224 ? -23.695 -6.545 18.252 1.00 8.53 220 GLY A N 1
ATOM 1492 C CA . GLY A 1 224 ? -22.347 -6.854 17.792 1.00 9.27 220 GLY A CA 1
ATOM 1493 C C . GLY A 1 224 ? -21.862 -8.138 18.446 1.00 8.23 220 GLY A C 1
ATOM 1494 O O . GLY A 1 224 ? -22.614 -8.754 19.208 1.00 8.99 220 GLY A O 1
ATOM 1495 N N . LEU A 1 225 ? -20.607 -8.528 18.218 1.00 8.10 221 LEU A N 1
ATOM 1496 C CA . LEU A 1 225 ? -19.612 -7.705 17.556 1.00 8.72 221 LEU A CA 1
ATOM 1497 C C . LEU A 1 225 ? -18.829 -8.431 16.444 1.00 8.15 221 LEU A C 1
ATOM 1498 O O . LEU A 1 225 ? -18.668 -7.900 15.354 1.00 9.27 221 LEU A O 1
ATOM 1503 N N . LYS A 1 226 ? -18.294 -9.615 16.726 1.00 6.70 222 LYS A N 1
ATOM 1504 C CA . LYS A 1 226 ? -17.428 -10.271 15.739 1.00 8.13 222 LYS A CA 1
ATOM 1505 C C . LYS A 1 226 ? -17.188 -11.744 16.033 1.00 7.38 222 LYS A C 1
ATOM 1506 O O . LYS A 1 226 ? -16.905 -12.110 17.171 1.00 8.56 222 LYS A O 1
ATOM 1512 N N . THR A 1 227 ? -17.245 -12.565 14.990 1.00 8.40 223 THR A N 1
ATOM 1513 C CA . THR A 1 227 ? -16.915 -13.991 15.059 1.00 9.11 223 THR A CA 1
ATOM 1514 C C . THR A 1 227 ? -15.474 -14.276 14.668 1.00 8.75 223 THR A C 1
ATOM 1515 O O . THR A 1 227 ? -14.813 -13.446 14.039 1.00 9.29 223 THR A O 1
ATOM 1519 N N . GLY A 1 228 ? -15.004 -15.470 15.016 1.00 7.96 224 GLY A N 1
ATOM 1520 C CA . GLY A 1 228 ? -13.749 -15.989 14.490 1.00 9.62 224 GLY A CA 1
ATOM 1521 C C . GLY A 1 228 ? -13.821 -17.501 14.418 1.00 12.59 224 GLY A C 1
ATOM 1522 O O . GLY A 1 228 ? -14.556 -18.118 15.193 1.00 12.18 224 GLY A O 1
ATOM 1523 N N . PHE A 1 229 ? -13.085 -18.099 13.485 1.00 11.05 225 PHE A N 1
ATOM 1524 C CA . PHE A 1 229 ? -12.939 -19.550 13.455 1.00 12.35 225 PHE A CA 1
ATOM 1525 C C . PHE A 1 229 ? -11.712 -20.013 12.696 1.00 14.18 225 PHE A C 1
ATOM 1526 O O . PHE A 1 229 ? -11.519 -19.632 11.546 1.00 14.63 225 PHE A O 1
ATOM 1534 N N . THR A 1 230 ? -10.900 -20.830 13.364 1.00 12.62 226 THR A N 1
ATOM 1535 C CA . THR A 1 230 ? -9.953 -21.751 12.729 1.00 12.67 226 THR A CA 1
ATOM 1536 C C . THR A 1 230 ? -9.969 -23.050 13.525 1.00 12.79 226 THR A C 1
ATOM 1537 O O . THR A 1 230 ? -10.505 -23.095 14.625 1.00 13.65 226 THR A O 1
ATOM 1541 N N . ASP A 1 231 ? -9.361 -24.101 12.988 1.00 16.11 227 ASP A N 1
ATOM 1542 C CA . ASP A 1 231 ? -9.259 -25.345 13.746 1.00 15.97 227 ASP A CA 1
ATOM 1543 C C . ASP A 1 231 ? -8.562 -25.109 15.088 1.00 17.18 227 ASP A C 1
ATOM 1544 O O . ASP A 1 231 ? -8.998 -25.615 16.117 1.00 20.49 227 ASP A O 1
ATOM 1549 N N . GLU A 1 232 ? -7.505 -24.303 15.061 1.00 18.44 228 GLU A N 1
ATOM 1550 C CA . GLU A 1 232 ? -6.689 -24.011 16.236 1.00 19.23 228 GLU A CA 1
ATOM 1551 C C . GLU A 1 232 ? -7.414 -23.123 17.255 1.00 19.37 228 GLU A C 1
ATOM 1552 O O . GLU A 1 232 ? -7.349 -23.373 18.459 1.00 18.83 228 GLU A O 1
ATOM 1558 N N . ALA A 1 233 ? -8.101 -22.091 16.770 1.00 14.70 229 ALA A N 1
ATOM 1559 C CA . ALA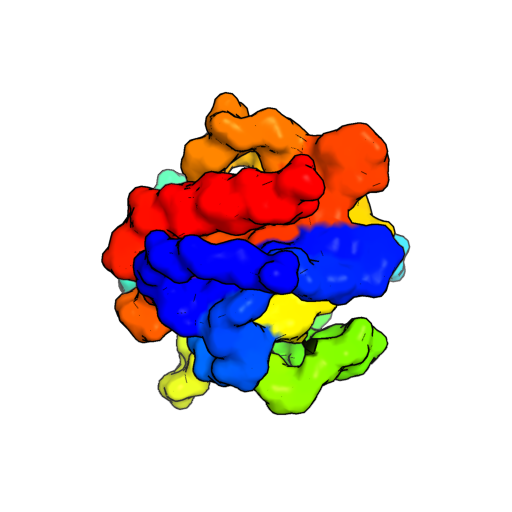 A 1 233 ? -8.796 -21.152 17.651 1.00 11.03 229 ALA A CA 1
ATOM 1560 C C . ALA A 1 233 ? -10.163 -21.659 18.090 1.00 11.39 229 ALA A C 1
ATOM 1561 O O . ALA A 1 233 ? -10.754 -21.127 19.031 1.00 12.01 229 ALA A O 1
ATOM 1563 N N . GLY A 1 234 ? -10.671 -22.669 17.396 1.00 12.59 230 GLY A N 1
ATOM 1564 C CA . GLY A 1 234 ? -12.047 -23.096 17.571 1.00 12.41 230 GLY A CA 1
ATOM 1565 C C . GLY A 1 234 ? -13.020 -21.995 17.184 1.00 11.93 230 GLY A C 1
ATOM 1566 O O . GLY A 1 234 ? -12.646 -21.004 16.534 1.00 11.37 230 GLY A O 1
ATOM 1567 N N . TYR A 1 235 ? -14.277 -22.157 17.579 1.00 10.35 231 TYR A N 1
ATOM 1568 C CA . TYR A 1 235 ? -15.309 -21.187 17.226 1.00 9.91 231 TYR A CA 1
ATOM 1569 C C . TYR A 1 235 ? -15.389 -20.088 18.276 1.00 10.55 231 TYR A C 1
ATOM 1570 O O . TYR A 1 235 ? -15.589 -20.355 19.460 1.00 8.86 231 TYR A O 1
ATOM 1579 N N . CYS A 1 236 ? -15.224 -18.848 17.824 1.00 8.63 232 CYS A N 1
ATOM 1580 C CA . CYS A 1 236 ? -15.071 -17.707 18.716 1.00 9.10 232 CYS A CA 1
ATOM 1581 C C . CYS A 1 236 ? -16.121 -16.648 18.446 1.00 7.60 232 CYS A C 1
ATOM 1582 O O . CYS A 1 236 ? -16.584 -16.500 17.325 1.00 8.47 232 CYS A O 1
ATOM 1585 N N . PHE A 1 237 ? -16.485 -15.888 19.474 1.00 6.94 233 PHE A N 1
ATOM 1586 C CA . PHE A 1 237 ? -17.411 -14.776 19.275 1.00 8.37 233 PHE A CA 1
ATOM 1587 C C . PHE A 1 237 ? -17.269 -13.744 20.374 1.00 7.03 233 PHE A C 1
ATOM 1588 O O . PHE A 1 237 ? -17.276 -14.086 21.557 1.00 8.25 233 PHE A O 1
ATOM 1596 N N . ILE A 1 238 ? -17.148 -12.480 19.975 1.00 7.45 234 ILE A N 1
ATOM 1597 C CA . ILE A 1 238 ? -17.279 -11.355 20.892 1.00 7.27 234 ILE A CA 1
ATOM 1598 C C . ILE A 1 238 ? -18.666 -10.772 20.678 1.00 7.44 234 ILE A C 1
ATOM 1599 O O . ILE A 1 238 ? -19.000 -10.341 19.576 1.00 8.36 234 ILE A O 1
ATOM 1604 N N . GLY A 1 239 ? -19.484 -10.816 21.727 1.00 8.14 235 GLY A N 1
ATOM 1605 C CA . GLY A 1 239 ? -20.823 -10.263 21.675 1.00 8.94 235 GLY A CA 1
ATOM 1606 C C . GLY A 1 239 ? -20.923 -8.967 22.455 1.00 7.83 235 GLY A C 1
ATOM 1607 O O . GLY A 1 239 ? -20.157 -8.742 23.379 1.00 8.20 235 GLY A O 1
ATOM 1608 N N . THR A 1 240 ? -21.874 -8.116 22.084 1.00 7.23 236 THR A N 1
ATOM 1609 C CA . THR A 1 240 ? -22.178 -6.957 22.909 1.00 9.08 236 THR A CA 1
ATOM 1610 C C . THR A 1 240 ? -23.663 -6.639 22.793 1.00 9.20 236 THR A C 1
ATOM 1611 O O . THR A 1 240 ? -24.283 -6.843 21.737 1.00 9.52 236 THR A O 1
ATOM 1615 N N . ALA A 1 241 ? -24.226 -6.191 23.908 1.00 10.25 237 ALA A N 1
ATOM 1616 C CA . ALA A 1 241 ? -25.644 -5.858 24.006 1.00 9.11 237 ALA A CA 1
ATOM 1617 C C . ALA A 1 241 ? -25.810 -4.745 25.017 1.00 10.57 237 ALA A C 1
ATOM 1618 O O . ALA A 1 241 ? -25.052 -4.673 25.981 1.00 9.40 237 ALA A O 1
ATOM 1620 N N . GLU A 1 242 ? -26.806 -3.891 24.807 1.00 11.12 238 GLU A N 1
ATOM 1621 C CA . GLU A 1 242 ? -27.135 -2.843 25.773 1.00 10.98 238 GLU A CA 1
ATOM 1622 C C . GLU A 1 242 ? -28.614 -2.926 26.138 1.00 13.08 238 GLU A C 1
ATOM 1623 O O . GLU A 1 242 ? -29.470 -3.079 25.255 1.00 13.29 238 GLU A O 1
ATOM 1629 N N . ARG A 1 243 ? -28.890 -2.867 27.440 1.00 12.29 239 ARG A N 1
ATOM 1630 C CA . ARG A 1 243 ? -30.255 -2.812 27.970 1.00 12.50 239 ARG A CA 1
ATOM 1631 C C . ARG A 1 243 ? -30.305 -1.853 29.139 1.00 12.80 239 ARG A C 1
ATOM 1632 O O . ARG A 1 243 ? -29.478 -1.940 30.037 1.00 13.97 239 ARG A O 1
ATOM 1640 N N . GLY A 1 244 ? -31.293 -0.965 29.144 1.00 15.44 240 GLY A N 1
ATOM 1641 C CA . GLY A 1 244 ? -31.463 -0.040 30.254 1.00 17.13 240 GLY A CA 1
ATOM 1642 C C . GLY A 1 244 ? -30.251 0.834 30.518 1.00 16.22 240 GLY A C 1
ATOM 1643 O O . GLY A 1 244 ? -29.951 1.156 31.666 1.00 19.67 240 GLY A O 1
ATOM 1644 N N . GLY A 1 245 ? -29.540 1.200 29.456 1.00 17.31 241 GLY A N 1
ATOM 1645 C CA . GLY A 1 245 ? -28.350 2.027 29.582 1.00 20.80 241 GLY A CA 1
ATOM 1646 C C . GLY A 1 245 ? -27.084 1.298 30.010 1.00 18.75 241 GLY A C 1
ATOM 1647 O O . GLY A 1 245 ? -26.024 1.915 30.132 1.00 23.13 241 GLY A O 1
ATOM 1648 N N . LYS A 1 246 ? -27.191 -0.009 30.235 1.00 13.23 242 LYS A N 1
ATOM 1649 C CA . LYS A 1 246 ? -26.060 -0.820 30.654 1.00 14.06 242 LYS A CA 1
ATOM 1650 C C . LYS A 1 246 ? -25.605 -1.686 29.491 1.00 13.44 242 LYS A C 1
ATOM 1651 O O . LYS A 1 246 ? -26.395 -2.448 28.951 1.00 12.48 242 LYS A O 1
ATOM 1657 N N . ARG A 1 247 ? -24.336 -1.563 29.114 1.00 9.48 243 ARG A N 1
ATOM 1658 C CA . ARG A 1 247 ? -23.792 -2.390 28.045 1.00 11.23 243 ARG A CA 1
ATOM 1659 C C . ARG A 1 247 ? -22.870 -3.460 28.607 1.00 9.60 243 ARG A C 1
ATOM 1660 O O . ARG A 1 247 ? -22.101 -3.207 29.541 1.00 10.24 243 ARG A O 1
ATOM 1668 N N . VAL A 1 248 ? -22.963 -4.665 28.048 1.00 9.15 244 VAL A N 1
ATOM 1669 C CA . VAL A 1 248 ? -22.039 -5.724 28.432 1.00 8.78 244 VAL A CA 1
ATOM 1670 C C . VAL A 1 248 ? -21.327 -6.217 27.185 1.00 8.10 244 VAL A C 1
ATOM 1671 O O . VAL A 1 248 ? -21.811 -6.030 26.059 1.00 9.27 244 VAL A O 1
ATOM 1675 N N . ILE A 1 249 ? -20.146 -6.790 27.392 1.00 6.60 245 ILE A N 1
ATOM 1676 C CA . ILE A 1 249 ? -19.387 -7.408 26.320 1.00 6.61 245 ILE A CA 1
ATOM 1677 C C . ILE A 1 249 ? -19.053 -8.829 26.740 1.00 8.79 245 ILE A C 1
ATOM 1678 O O . ILE A 1 249 ? -18.516 -9.055 27.828 1.00 9.12 245 ILE A O 1
ATOM 1683 N N . SER A 1 250 ? -19.410 -9.790 25.893 1.00 7.30 246 SER A N 1
ATOM 1684 C CA . SER A 1 250 ? -19.114 -11.194 26.166 1.00 8.66 246 SER A CA 1
ATOM 1685 C C . SER A 1 250 ? -18.010 -11.686 25.247 1.00 8.19 246 SER A C 1
ATOM 1686 O O . SER A 1 250 ? -17.924 -11.268 24.096 1.00 7.89 246 SER A O 1
ATOM 1689 N N . ILE A 1 251 ? -17.161 -12.568 25.768 1.00 7.94 247 ILE A N 1
ATOM 1690 C CA . ILE A 1 251 ? -16.089 -13.172 24.986 1.00 7.69 247 ILE A CA 1
ATOM 1691 C C . ILE A 1 251 ? -16.178 -14.694 25.067 1.00 8.17 247 ILE A C 1
ATOM 1692 O O . ILE A 1 251 ? -16.226 -15.248 26.167 1.00 8.79 247 ILE A O 1
ATOM 1697 N N . VAL A 1 252 ? -16.200 -15.355 23.909 1.00 6.91 248 VAL A N 1
ATOM 1698 C CA . VAL A 1 252 ? -16.183 -16.813 23.795 1.00 8.39 248 VAL A CA 1
ATOM 1699 C C . VAL A 1 252 ? -15.034 -17.225 22.889 1.00 8.46 248 VAL A C 1
ATOM 1700 O O . VAL A 1 252 ? -14.974 -16.793 21.742 1.00 8.16 248 VAL A O 1
ATOM 1704 N N . LEU A 1 253 ? -14.119 -18.037 23.412 1.00 7.86 249 LEU A N 1
ATOM 1705 C CA . LEU A 1 253 ? -12.976 -18.532 22.649 1.00 8.17 249 LEU A CA 1
ATOM 1706 C C . LEU A 1 253 ? -12.929 -20.053 22.667 1.00 9.67 249 LEU A C 1
ATOM 1707 O O . LEU A 1 253 ? -13.066 -20.664 23.726 1.00 10.64 249 LEU A O 1
ATOM 1712 N N . ASP A 1 254 ? -12.749 -20.639 21.488 1.00 10.70 250 ASP A N 1
ATOM 1713 C CA . ASP A 1 254 ? -12.570 -22.092 21.313 1.00 10.49 250 ASP A CA 1
ATOM 1714 C C . ASP A 1 254 ? -13.777 -22.903 21.776 1.00 10.25 250 ASP A C 1
ATOM 1715 O O . ASP A 1 254 ? -13.638 -23.871 22.538 1.00 12.29 250 ASP A O 1
ATOM 1720 N N . ALA A 1 255 ? -14.967 -22.521 21.320 1.00 9.88 251 ALA A N 1
ATOM 1721 C CA . ALA A 1 255 ? -16.121 -23.411 21.446 1.00 9.73 251 ALA A CA 1
ATOM 1722 C C . ALA A 1 255 ? -16.048 -24.476 20.343 1.00 13.33 251 ALA A C 1
ATOM 1723 O O . ALA A 1 255 ? -15.329 -24.314 19.356 1.00 12.43 251 ALA A O 1
ATOM 1725 N N . GLY A 1 256 ? -16.789 -25.572 20.505 1.00 10.97 252 GLY A N 1
ATOM 1726 C CA . GLY A 1 256 ? -16.605 -26.727 19.639 1.00 11.18 252 GLY A CA 1
ATOM 1727 C C . GLY A 1 256 ? -17.292 -26.716 18.286 1.00 12.89 252 GLY A C 1
ATOM 1728 O O . GLY A 1 256 ? -16.866 -27.420 17.370 1.00 13.30 252 GLY A O 1
ATOM 1729 N N . THR A 1 257 ? -18.376 -25.956 18.172 1.00 10.90 253 THR A N 1
ATOM 1730 C CA . THR A 1 257 ? -19.104 -25.791 16.914 1.00 10.89 253 THR A CA 1
ATOM 1731 C C . THR A 1 257 ? -19.559 -24.342 16.775 1.00 10.11 253 THR A C 1
ATOM 1732 O O . THR A 1 257 ? -19.518 -23.584 17.739 1.00 10.74 253 THR A O 1
ATOM 1736 N N . ALA A 1 258 ? -20.007 -23.963 15.583 1.00 13.48 254 ALA A N 1
ATOM 1737 C CA . ALA A 1 258 ? -20.544 -22.620 15.384 1.00 15.78 254 ALA A CA 1
ATOM 1738 C C . ALA A 1 258 ? -21.762 -22.378 16.276 1.00 16.04 254 ALA A C 1
ATOM 1739 O O . ALA A 1 258 ? -21.920 -21.308 16.860 1.00 17.82 254 ALA A O 1
ATOM 1741 N N . GLU A 1 259 ? -22.616 -23.387 16.401 1.00 13.10 255 GLU A N 1
ATOM 1742 C CA . GLU A 1 259 ? -23.800 -23.298 17.232 1.00 11.52 255 GLU A CA 1
ATOM 1743 C C . GLU A 1 259 ? -23.435 -23.104 18.698 1.00 11.52 255 GLU A C 1
ATOM 1744 O O . GLU A 1 259 ? -24.062 -22.309 19.399 1.00 13.21 255 GLU A O 1
ATOM 1750 N N . LYS A 1 260 ? -22.425 -23.832 19.161 1.00 11.32 256 LYS A N 1
ATOM 1751 C CA . LYS A 1 260 ? -22.060 -23.778 20.574 1.00 10.13 256 LYS A CA 1
ATOM 1752 C C . LYS A 1 260 ? -21.522 -22.410 21.000 1.00 11.70 256 LYS A C 1
ATOM 1753 O O . LYS A 1 260 ? -21.745 -21.992 22.138 1.00 10.82 256 LYS A O 1
ATOM 1759 N N . ARG A 1 261 ? -20.806 -21.720 20.116 1.00 10.87 257 ARG A N 1
ATOM 1760 C CA . ARG A 1 261 ? -20.297 -20.409 20.523 1.00 9.81 257 ARG A CA 1
ATOM 1761 C C . ARG A 1 261 ? -21.467 -19.479 20.803 1.00 11.11 257 ARG A C 1
ATOM 1762 O O . ARG A 1 261 ? -21.371 -18.605 21.665 1.00 12.62 257 ARG A O 1
ATOM 1770 N N . PHE A 1 262 ? -22.583 -19.665 20.103 1.00 11.86 258 PHE A N 1
ATOM 1771 C CA . PHE A 1 262 ? -23.717 -18.779 20.315 1.00 11.51 258 PHE A CA 1
ATOM 1772 C C . PHE A 1 262 ? -24.567 -19.234 21.514 1.00 11.84 258 PHE A C 1
ATOM 1773 O O . PHE A 1 262 ? -25.138 -18.411 22.222 1.00 10.75 258 PHE A O 1
ATOM 1781 N N . LYS A 1 263 ? -24.631 -20.545 21.749 1.00 11.17 259 LYS A N 1
ATOM 1782 C CA . LYS A 1 263 ? -25.285 -21.056 22.957 1.00 11.05 259 LYS A CA 1
ATOM 1783 C C . LYS A 1 263 ? -24.556 -20.582 24.200 1.00 13.45 259 LYS A C 1
ATOM 1784 O O . LYS A 1 263 ? -25.189 -20.233 25.200 1.00 13.94 259 LYS A O 1
ATOM 1790 N N . ASP A 1 264 ? -23.226 -20.583 24.146 1.00 10.62 260 ASP A N 1
ATOM 1791 C CA . ASP A 1 264 ? -22.430 -20.044 25.252 1.00 9.82 260 ASP A CA 1
ATOM 1792 C C . ASP A 1 264 ? -22.715 -18.559 25.455 1.00 10.62 260 ASP A C 1
ATOM 1793 O O . ASP A 1 264 ? -22.817 -18.093 26.591 1.00 11.04 260 ASP A O 1
ATOM 1798 N N . THR A 1 265 ? -22.802 -17.815 24.354 1.00 9.40 261 THR A N 1
ATOM 1799 C CA . THR A 1 265 ? -23.063 -16.386 24.429 1.00 11.20 261 THR A CA 1
ATOM 1800 C C . THR A 1 265 ? -24.426 -16.104 25.047 1.00 11.92 261 THR A C 1
ATOM 1801 O O . THR A 1 265 ? -24.567 -15.157 25.819 1.00 11.97 261 THR A O 1
ATOM 1805 N N . GLU A 1 266 ? -25.421 -16.941 24.747 1.00 10.05 262 GLU A N 1
ATOM 1806 C CA . GLU A 1 266 ? -26.736 -16.779 25.381 1.00 11.82 262 GLU A CA 1
ATOM 1807 C C . GLU A 1 266 ? -26.628 -16.866 26.904 1.00 10.62 262 GLU A C 1
ATOM 1808 O O . GLU A 1 266 ? -27.214 -16.055 27.619 1.00 12.54 262 GLU A O 1
ATOM 1814 N N . LYS A 1 267 ? -25.876 -17.850 27.387 1.00 10.06 263 LYS A N 1
ATOM 1815 C CA . LYS A 1 267 ? -25.684 -18.035 28.821 1.00 9.87 263 LYS A CA 1
ATOM 1816 C C . LYS A 1 267 ? -24.955 -16.847 29.445 1.00 11.59 263 LYS A C 1
ATOM 1817 O O . LYS A 1 267 ? -25.300 -16.398 30.537 1.00 13.55 263 LYS A O 1
ATOM 1823 N N . LEU A 1 268 ? -23.956 -16.324 28.736 1.00 11.79 264 LEU A N 1
ATOM 1824 C CA . LEU A 1 268 ? -23.185 -15.195 29.253 1.00 10.21 264 LEU A CA 1
ATOM 1825 C C . LEU A 1 268 ? -24.018 -13.918 29.286 1.00 10.26 264 LEU A C 1
ATOM 1826 O O . LEU A 1 268 ? -23.907 -13.119 30.229 1.00 11.11 264 LEU A O 1
ATOM 1831 N N . MET A 1 269 ? -24.864 -13.726 28.275 1.00 11.00 265 MET A N 1
ATOM 1832 C CA . MET A 1 269 ? -25.715 -12.542 28.236 1.00 12.10 265 MET A CA 1
ATOM 1833 C C . MET A 1 269 ? -26.745 -12.591 29.369 1.00 15.76 265 MET A C 1
ATOM 1834 O O . MET A 1 269 ? -27.059 -11.556 29.965 1.00 14.78 265 MET A O 1
ATOM 1839 N N . GLU A 1 270 ? -27.234 -13.789 29.689 1.00 13.07 266 GLU A N 1
ATOM 1840 C CA . GLU A 1 270 ? -28.145 -13.969 30.828 1.00 15.35 266 GLU A CA 1
ATOM 1841 C C . GLU A 1 270 ? -27.475 -13.541 32.138 1.00 15.63 266 GLU A C 1
ATOM 1842 O O . GLU A 1 270 ? -28.074 -12.843 32.959 1.00 15.99 266 GLU A O 1
ATOM 1848 N N . VAL A 1 271 ? -26.229 -13.956 32.328 1.00 12.51 267 VAL A N 1
ATOM 1849 C CA . VAL A 1 271 ? -25.446 -13.532 33.488 1.00 11.47 267 VAL A CA 1
ATOM 1850 C C . VAL A 1 271 ? -25.210 -12.029 33.461 1.00 13.94 267 VAL A C 1
ATOM 1851 O O . VAL A 1 271 ? -25.339 -11.340 34.486 1.00 14.93 267 VAL A O 1
ATOM 1855 N N . GLY A 1 272 ? -24.858 -11.523 32.284 1.00 11.72 268 GLY A N 1
ATOM 1856 C CA . GLY A 1 272 ? -24.533 -10.114 32.137 1.00 14.18 268 GLY A CA 1
ATOM 1857 C C . GLY A 1 272 ? -25.651 -9.183 32.570 1.00 13.52 268 GLY A C 1
ATOM 1858 O O . GLY A 1 272 ? -25.392 -8.096 33.095 1.00 17.02 268 GLY A O 1
ATOM 1859 N N . PHE A 1 273 ? -26.896 -9.604 32.361 1.00 13.21 269 PHE A N 1
ATOM 1860 C CA . PHE A 1 273 ? -28.039 -8.764 32.712 1.00 15.43 269 PHE A CA 1
ATOM 1861 C C . PHE A 1 273 ? -28.834 -9.286 33.899 1.00 18.31 269 PHE A C 1
ATOM 1862 O O . PHE A 1 273 ? -29.940 -8.811 34.163 1.00 23.54 269 PHE A O 1
ATOM 1870 N N . LYS A 1 274 ? -28.270 -10.248 34.620 1.00 17.54 270 LYS A N 1
ATOM 1871 C CA . LYS A 1 274 ? -28.931 -10.795 35.805 1.00 24.73 270 LYS A CA 1
ATOM 1872 C C . LYS A 1 274 ? -29.169 -9.723 36.866 1.00 32.40 270 LYS A C 1
ATOM 1873 O O . LYS A 1 274 ? -28.331 -8.853 37.092 1.00 32.89 270 LYS A O 1
#

Radius of gyration: 16.77 Å; Cα contacts (8 Å, |Δi|>4): 538; chains: 1; bounding box: 38×40×52 Å

B-factor: mean 15.45, std 7.33, range [0.36, 50.25]

Solvent-accessible surface area: 10956 Å² total; per-residue (Å²): 214,105,46,113,31,165,26,36,2,68,0,0,0,0,5,10,46,102,110,37,87,29,27,19,66,57,76,6,84,104,70,9,40,0,9,14,0,0,0,0,0,0,0,5,23,0,3,40,4,33,100,86,143,107,10,55,64,108,48,133,26,91,5,38,192,48,146,60,132,105,19,73,14,0,67,67,114,33,116,108,56,54,0,8,0,78,3,0,2,5,0,0,8,6,20,11,0,8,1,0,0,37,6,0,1,73,86,35,58,32,104,81,4,39,129,66,0,48,64,17,6,153,160,23,52,15,54,116,89,10,66,5,26,6,3,0,6,39,81,61,124,76,127,40,1,30,0,3,0,87,8,0,25,52,0,0,18,68,0,14,82,60,2,82,66,0,21,121,15,12,41,102,81,46,11,85,6,115,93,44,36,139,2,120,25,44,13,97,10,22,86,84,19,128,26,13,28,0,5,3,5,3,94,42,125,118,1,7,54,0,0,0,0,0,0,78,82,92,56,66,23,0,0,0,0,0,0,37,1,51,59,38,118,91,19,12,110,4,0,78,89,0,4,136,17,0,44,203

Nearest PDB structures (foldseek):
  5zqc-assembly3_C  TM=1.001E+00  e=5.459E-49  Listeria monocytogenes EGD-e
  5zqc-assembly2_B  TM=9.993E-01  e=2.102E-48  Listeria monocytogenes EGD-e
  5zqd-assembly2_B  TM=9.985E-01  e=2.364E-48  Listeria monocytogenes EGD-e
  3oph-assembly1_A  TM=7.440E-01  e=4.131E-10  Klebsiella pneumoniae
  4zj3-assembly1_A  TM=7.183E-01  e=3.215E-09  Escherichia coli

Organism: Listeria monocytogenes serovar 1/2a (strain ATCC BAA-679 / EGD-e) (NCBI:txid169963)

Foldseek 3Di:
DADDDDALFQWKWKAWLVPGDTNDTHQQVPKFFDFQLLLLLLLLVQVVCVVVVNFDQADKWFFDDDPDPPAAAPCVVPVDGIAGLVQLNLCCWFVLHQRSQQRSQCSRPNPCSQVVSVVVLVVLPADPSFGADGSSQDDDPNHGTIHGNSSSQSSVSCSCVVPVCLLVRALDQWDQGPVGDITGGLPPCRVPDPQKRYDHWRDDPRFATWGWTWGDDPNIIMIMTGTRRHDSVRNVVNVVVNVVSVVD